Protein AF-A0A1V8SBL3-F1 (afdb_monomer)

Mean predicted aligned error: 17.71 Å

Sequence (235 aa):
MDNTVAILPASPALTDFDSLDGIEDLDAFLDAKGGLSRFPTPPLKDKTCIHVGIIEDVSEDESEDEVDELDIAAVFARELSGPGEPFWDDILAIEDLLLRAHMPIEIVALAFGILSKFLREPRALSEDKLGQPLAGPLITATVSIATLFNSDHPPPTQYWATHVGQPPVVAKYLDRLELKVLEALDWRLLRLSRPDAIAETLRLFERRREVPDSPPNDVELVKPDRMDFASINVL

Secondary structure (DSSP, 8-state):
-------PPPPPP--S-S--TT-S-HHHHHHHT--S--S-PPP--S-----------------TTPPPHHHHHHHHHHHHHTTSPPPHHHHHHHHHHHHHH---HHHHHHHHHHHHHHHH-TTTTSS-SS-S--HHHHHHHHHHHHHHHH-SSPPPHHHIIIIISSS---HHHHHHHHHHHHHHTTT-GGGTSSHHHHHHHHHHHHHHHTS------------------------

pLDDT: mean 75.63, std 19.52, range [40.25, 97.62]

Radius of gyration: 30.66 Å; Cα contacts (8 Å, |Δi|>4): 165; chains: 1; bounding box: 102×90×89 Å

Organism: NCBI:txid1507870

Foldseek 3Di:
DDDPDDDDDDDDDPDPPPDPPPPPCVPVVVVVVPDPDPDPDPPDDDDDDPPPDPPDDDPPPVDPQDQQLLLLLLLLQCLVQPPDHGDPVSSVLSSQLCVLLVDDLLLSLLLSLLSSLLSPQPPLQPDDPPHDDDSQLLSLLSSQVSQVVPDPDGDQLQCSQPRRGVVRDDSVVSVVSNVSSCVSVVVPSVVCSDPVNSVVSVVSSVVSVPPDPPDPPPPPPDDDDDDDDDDDDDD

Solvent-accessible surface area (backbone atoms only — not comparable to full-atom values): 15023 Å² total; per-residue (Å²): 141,82,86,82,78,83,82,73,80,79,78,78,76,88,64,92,77,87,62,83,80,82,65,91,52,61,64,63,54,55,61,71,69,49,77,89,66,88,59,82,74,75,82,84,76,75,91,74,82,79,78,81,70,80,78,72,81,79,74,85,73,84,59,95,78,70,80,55,57,62,52,44,17,44,52,53,30,30,66,73,43,53,94,48,84,52,54,68,71,55,22,53,56,41,23,56,30,50,64,57,56,69,65,58,68,66,40,53,27,30,13,50,50,50,46,56,52,41,75,70,36,85,64,62,80,65,89,59,94,71,60,89,75,58,67,47,60,50,51,44,29,29,40,51,50,32,40,53,75,75,39,99,76,49,80,57,62,58,51,47,18,60,70,30,21,65,76,64,50,58,34,74,57,46,55,52,48,35,51,50,49,37,56,57,52,71,69,59,55,72,71,45,70,31,70,72,48,29,52,54,42,49,52,58,43,57,59,59,72,68,63,71,93,65,73,84,87,72,80,74,78,80,78,90,83,81,85,82,90,73,87,85,74,89,134

Structure (mmCIF, N/CA/C/O backbone):
data_AF-A0A1V8SBL3-F1
#
_entry.id   AF-A0A1V8SBL3-F1
#
loop_
_atom_site.group_PDB
_atom_site.id
_atom_site.type_symbol
_atom_site.label_atom_id
_atom_site.label_alt_id
_atom_site.label_comp_id
_atom_site.label_asym_id
_atom_site.label_entity_id
_atom_site.label_seq_id
_atom_site.pdbx_PDB_ins_code
_atom_site.Cartn_x
_atom_site.Cartn_y
_atom_site.Cartn_z
_atom_site.occupancy
_atom_site.B_iso_or_equiv
_atom_site.auth_seq_id
_atom_site.auth_comp_id
_atom_site.auth_asym_id
_atom_site.auth_atom_id
_atom_site.pdbx_PDB_model_num
ATOM 1 N N . MET A 1 1 ? 28.697 -8.048 51.636 1.00 46.59 1 MET A N 1
ATOM 2 C CA . MET A 1 1 ? 29.898 -8.079 50.782 1.00 46.59 1 MET A CA 1
ATOM 3 C C . MET A 1 1 ? 29.495 -8.863 49.558 1.00 46.59 1 MET A C 1
ATOM 5 O O . MET A 1 1 ? 29.481 -10.072 49.667 1.00 46.59 1 MET A O 1
ATOM 9 N N . ASP A 1 2 ? 29.125 -8.199 48.466 1.00 44.19 2 ASP A N 1
ATOM 10 C CA . ASP A 1 2 ? 28.851 -8.858 47.184 1.00 44.19 2 ASP A CA 1
ATOM 11 C C . ASP A 1 2 ? 29.306 -7.906 46.072 1.00 44.19 2 ASP A C 1
ATOM 13 O O . ASP A 1 2 ? 28.600 -6.975 45.697 1.00 44.19 2 ASP A O 1
ATOM 17 N N . ASN A 1 3 ? 30.552 -8.087 45.628 1.00 47.41 3 ASN A N 1
ATOM 18 C CA . ASN A 1 3 ? 31.112 -7.413 44.459 1.00 47.41 3 ASN A CA 1
ATOM 19 C C . ASN A 1 3 ? 30.889 -8.323 43.249 1.00 47.41 3 ASN A C 1
ATOM 21 O O . ASN A 1 3 ? 31.714 -9.187 42.947 1.00 47.41 3 ASN A O 1
ATOM 25 N N . THR A 1 4 ? 29.768 -8.146 42.560 1.00 54.91 4 THR A N 1
ATOM 26 C CA . THR A 1 4 ? 29.493 -8.819 41.290 1.00 54.91 4 THR A CA 1
ATOM 27 C C . THR A 1 4 ? 30.239 -8.081 40.179 1.00 54.91 4 THR A C 1
ATOM 29 O O . THR A 1 4 ? 29.797 -7.047 39.685 1.00 54.91 4 THR A O 1
ATOM 32 N N . VAL A 1 5 ? 31.417 -8.588 39.813 1.00 58.28 5 VAL A N 1
ATOM 33 C CA . VAL A 1 5 ? 32.172 -8.114 38.646 1.00 58.28 5 VAL A CA 1
ATOM 34 C C . VAL A 1 5 ? 31.438 -8.581 37.391 1.00 58.28 5 VAL A C 1
ATOM 36 O O . VAL A 1 5 ? 31.363 -9.778 37.120 1.00 58.28 5 VAL A O 1
ATOM 39 N N . ALA A 1 6 ? 30.873 -7.641 36.634 1.00 59.69 6 ALA A N 1
ATOM 40 C CA . ALA A 1 6 ? 30.320 -7.913 35.315 1.00 59.69 6 ALA A CA 1
ATOM 41 C C . ALA A 1 6 ? 31.472 -8.244 34.350 1.00 59.69 6 ALA A C 1
ATOM 43 O O . ALA A 1 6 ? 32.263 -7.373 33.991 1.00 59.69 6 ALA A O 1
ATOM 44 N N . ILE A 1 7 ? 31.585 -9.513 33.958 1.00 61.56 7 ILE A N 1
ATOM 45 C CA . ILE A 1 7 ? 32.518 -9.962 32.922 1.00 61.56 7 ILE A CA 1
ATOM 46 C C . ILE A 1 7 ? 31.842 -9.692 31.576 1.00 61.56 7 ILE A C 1
ATOM 48 O O . ILE A 1 7 ? 30.946 -10.430 31.168 1.00 61.56 7 ILE A O 1
ATOM 52 N N . LEU A 1 8 ? 32.234 -8.607 30.909 1.00 65.00 8 LEU A N 1
ATOM 53 C CA . LEU A 1 8 ? 31.869 -8.384 29.511 1.00 65.00 8 LEU A CA 1
ATOM 54 C C . LEU A 1 8 ? 32.681 -9.343 28.622 1.00 65.00 8 LEU A C 1
ATOM 56 O O . LEU A 1 8 ? 33.864 -9.565 28.902 1.00 65.00 8 LEU A O 1
ATOM 60 N N . PRO A 1 9 ? 32.085 -9.924 27.565 1.00 67.38 9 PRO A N 1
ATOM 61 C CA . PRO A 1 9 ? 32.838 -10.708 26.595 1.00 67.38 9 PRO A CA 1
ATOM 62 C C . PRO A 1 9 ? 33.880 -9.820 25.904 1.00 67.38 9 PRO A C 1
ATOM 64 O O . PRO A 1 9 ? 33.637 -8.640 25.652 1.00 67.38 9 PRO A O 1
ATOM 67 N N . ALA A 1 10 ? 35.050 -10.393 25.617 1.00 64.81 10 ALA A N 1
ATOM 68 C CA . ALA A 1 10 ? 36.103 -9.702 24.884 1.00 64.81 10 ALA A CA 1
ATOM 69 C C . ALA A 1 10 ? 35.577 -9.238 23.517 1.00 64.81 10 ALA A C 1
ATOM 71 O O . ALA A 1 10 ? 34.897 -10.001 22.827 1.00 64.81 10 ALA A O 1
ATOM 72 N N . SER A 1 11 ? 35.897 -8.000 23.131 1.00 58.88 11 SER A N 1
ATOM 73 C CA . SER A 1 11 ? 35.617 -7.502 21.784 1.00 58.88 11 SER A CA 1
ATOM 74 C C . SER A 1 11 ? 36.205 -8.460 20.740 1.00 58.88 11 SER A C 1
ATOM 76 O O . SER A 1 11 ? 37.317 -8.958 20.947 1.00 58.88 11 SER A O 1
ATOM 78 N N . PRO A 1 12 ? 35.491 -8.735 19.634 1.00 62.28 12 PRO A N 1
ATOM 79 C CA . PRO A 1 12 ? 36.016 -9.588 18.578 1.00 62.28 12 PRO A CA 1
ATOM 80 C C . PRO A 1 12 ? 37.311 -8.983 18.027 1.00 62.28 12 PRO A C 1
ATOM 82 O O . PRO A 1 12 ? 37.418 -7.768 17.853 1.00 62.28 12 PRO A O 1
ATOM 85 N N . ALA A 1 13 ? 38.310 -9.836 17.801 1.00 58.59 13 ALA A N 1
ATOM 86 C CA . ALA A 1 13 ? 39.558 -9.432 17.173 1.00 58.59 13 ALA A CA 1
ATOM 87 C C . ALA A 1 13 ? 39.260 -8.826 15.795 1.00 58.59 13 ALA A C 1
ATOM 89 O O . ALA A 1 13 ? 38.468 -9.389 15.038 1.00 58.59 13 ALA A O 1
ATOM 90 N N . LEU A 1 14 ? 39.901 -7.695 15.486 1.00 52.38 14 LEU A N 1
ATOM 91 C CA . LEU A 1 14 ? 39.941 -7.138 14.138 1.00 52.38 14 LEU A CA 1
ATOM 92 C C . LEU A 1 14 ? 40.522 -8.213 13.219 1.00 52.38 14 LEU A C 1
ATOM 94 O O . LEU A 1 14 ? 41.711 -8.512 13.272 1.00 52.38 14 LEU A O 1
ATOM 98 N N . THR A 1 15 ? 39.661 -8.862 12.450 1.00 54.75 15 THR A N 1
ATOM 99 C CA . THR A 1 15 ? 40.081 -9.730 11.357 1.00 54.75 15 THR A CA 1
ATOM 100 C C . THR A 1 15 ? 40.498 -8.854 10.181 1.00 54.75 15 THR A C 1
ATOM 102 O O . THR A 1 15 ? 39.838 -7.846 9.935 1.00 54.75 15 THR A O 1
ATOM 105 N N . ASP A 1 16 ? 41.542 -9.261 9.455 1.00 52.44 16 ASP A N 1
ATOM 106 C CA . ASP A 1 16 ? 42.202 -8.576 8.321 1.00 52.44 16 ASP A CA 1
ATOM 107 C C . ASP A 1 16 ? 41.306 -8.317 7.079 1.00 52.44 16 ASP A C 1
ATOM 109 O O . ASP A 1 16 ? 41.781 -8.309 5.947 1.00 52.44 16 ASP A O 1
ATOM 113 N N . PHE A 1 17 ? 39.995 -8.151 7.253 1.00 51.59 17 PHE A N 1
ATOM 114 C CA . PHE A 1 17 ? 39.002 -8.032 6.183 1.00 51.59 17 PHE A CA 1
ATOM 115 C C . PHE A 1 17 ? 38.552 -6.594 5.894 1.00 51.59 17 PHE A C 1
ATOM 117 O O . PHE A 1 17 ? 37.674 -6.420 5.056 1.00 51.59 17 PHE A O 1
ATOM 124 N N . ASP A 1 18 ? 39.124 -5.576 6.546 1.00 49.34 18 ASP A N 1
ATOM 125 C CA . ASP A 1 18 ? 38.622 -4.193 6.431 1.00 49.34 18 ASP A CA 1
ATOM 126 C C . ASP A 1 18 ? 39.413 -3.292 5.458 1.00 49.34 18 ASP A C 1
ATOM 128 O O . ASP A 1 18 ? 39.078 -2.128 5.280 1.00 49.34 18 ASP A O 1
ATOM 132 N N . SER A 1 19 ? 40.430 -3.824 4.766 1.00 53.34 19 SER A N 1
ATOM 133 C CA . SER A 1 19 ? 41.091 -3.126 3.651 1.00 53.34 19 SER A CA 1
ATOM 134 C C . SER A 1 19 ? 41.408 -4.094 2.513 1.00 53.34 19 SER A C 1
ATOM 136 O O . SER A 1 19 ? 42.351 -4.874 2.600 1.00 53.34 19 SER A O 1
ATOM 138 N N . LEU A 1 20 ? 40.652 -4.009 1.414 1.00 55.59 20 LEU A N 1
ATOM 139 C CA . LEU A 1 20 ? 41.013 -4.611 0.116 1.00 55.59 20 LEU A CA 1
ATOM 140 C C . LEU A 1 20 ? 42.020 -3.747 -0.671 1.00 55.59 20 LEU A C 1
ATOM 142 O O . LEU A 1 20 ? 42.338 -4.040 -1.821 1.00 55.59 20 LEU A O 1
ATOM 146 N N . ASP A 1 21 ? 42.514 -2.673 -0.057 1.00 55.44 21 ASP A N 1
ATOM 147 C CA . ASP A 1 21 ? 43.446 -1.736 -0.670 1.00 55.44 21 ASP A CA 1
ATOM 148 C C . ASP A 1 21 ? 44.859 -2.354 -0.695 1.00 55.44 21 ASP A C 1
ATOM 150 O O . ASP A 1 21 ? 4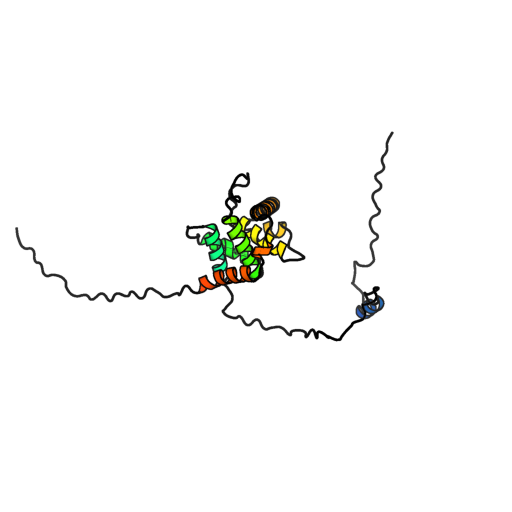5.459 -2.594 0.354 1.00 55.44 21 ASP A O 1
ATOM 154 N N . GLY A 1 22 ? 45.373 -2.664 -1.893 1.00 61.16 22 GLY A N 1
ATOM 155 C CA . GLY A 1 22 ? 46.720 -3.222 -2.101 1.00 61.16 22 GLY A CA 1
ATOM 156 C C . GLY A 1 22 ? 46.804 -4.682 -2.573 1.00 61.16 22 GLY A C 1
ATOM 157 O O . GLY A 1 22 ? 47.904 -5.233 -2.619 1.00 61.16 22 GLY A O 1
ATOM 158 N N . ILE A 1 23 ? 45.691 -5.325 -2.941 1.00 64.19 23 ILE A N 1
ATOM 159 C CA . ILE A 1 23 ? 45.732 -6.651 -3.579 1.00 64.19 23 ILE A CA 1
ATOM 160 C C . ILE A 1 23 ? 45.965 -6.459 -5.085 1.00 64.19 23 ILE A C 1
ATOM 162 O O . ILE A 1 23 ? 45.032 -6.191 -5.835 1.00 64.19 23 ILE A O 1
ATOM 166 N N . GLU A 1 24 ? 47.223 -6.574 -5.519 1.00 65.50 24 GLU A N 1
ATOM 167 C CA . GLU A 1 24 ? 47.628 -6.405 -6.929 1.00 65.50 24 GLU A CA 1
ATOM 168 C C . GLU A 1 24 ? 47.106 -7.517 -7.856 1.00 65.50 24 GLU A C 1
ATOM 170 O O . GLU A 1 24 ? 47.044 -7.323 -9.067 1.00 65.50 24 GLU A O 1
ATOM 175 N N . ASP A 1 25 ? 46.703 -8.661 -7.298 1.00 68.75 25 ASP A N 1
ATOM 176 C CA . ASP A 1 25 ? 46.168 -9.798 -8.049 1.00 68.75 25 ASP A CA 1
ATOM 177 C C . ASP A 1 25 ? 44.991 -10.431 -7.288 1.00 68.75 25 ASP A C 1
ATOM 179 O O . ASP A 1 25 ? 45.124 -11.403 -6.533 1.00 68.75 25 ASP A O 1
ATOM 183 N N . LEU A 1 26 ? 43.829 -9.783 -7.416 1.00 67.75 26 LEU A N 1
ATOM 184 C CA . LEU A 1 26 ? 42.578 -10.189 -6.773 1.00 67.75 26 LEU A CA 1
ATOM 185 C C . LEU A 1 26 ? 42.157 -11.601 -7.204 1.00 67.75 26 LEU A C 1
ATOM 187 O O . LEU A 1 26 ? 41.647 -12.365 -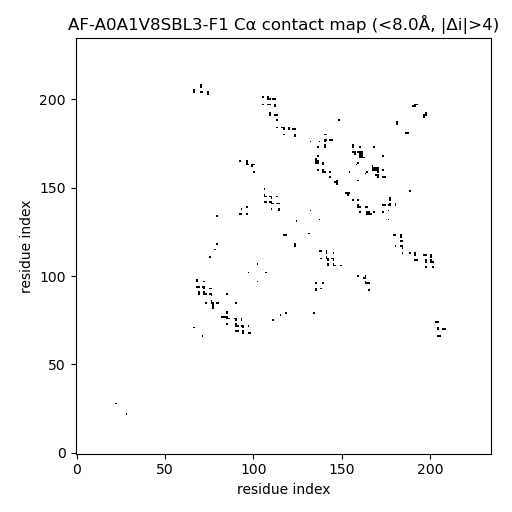6.384 1.00 67.75 26 LEU A O 1
ATOM 191 N N . ASP A 1 27 ? 42.435 -11.966 -8.453 1.00 71.38 27 ASP A N 1
ATOM 192 C CA . ASP A 1 27 ? 42.057 -13.255 -9.025 1.00 71.38 27 ASP A CA 1
ATOM 193 C C . ASP A 1 27 ? 42.895 -14.389 -8.421 1.00 71.38 27 ASP A C 1
ATOM 195 O O . ASP A 1 27 ? 42.341 -15.391 -7.961 1.00 71.38 27 ASP A O 1
ATOM 199 N N . ALA A 1 28 ? 44.214 -14.199 -8.284 1.00 76.81 28 ALA A N 1
ATOM 200 C CA . ALA A 1 28 ? 45.077 -15.159 -7.592 1.00 76.81 28 ALA A CA 1
ATOM 201 C C . ALA A 1 28 ? 44.703 -15.327 -6.107 1.00 76.81 28 ALA A C 1
ATOM 203 O O . ALA A 1 28 ? 44.793 -16.429 -5.552 1.00 76.81 28 ALA A O 1
ATOM 204 N N . PHE A 1 29 ? 44.260 -14.249 -5.450 1.00 70.94 29 PHE A N 1
ATOM 205 C CA . PHE A 1 29 ? 43.768 -14.312 -4.073 1.00 70.94 29 PHE A CA 1
ATOM 206 C C . PHE A 1 29 ? 42.452 -15.096 -3.966 1.00 70.94 29 PHE A C 1
ATOM 208 O O . PHE A 1 29 ? 42.311 -15.911 -3.050 1.00 70.94 29 PHE A O 1
ATOM 215 N N . LEU A 1 30 ? 41.507 -14.890 -4.888 1.00 73.38 30 LEU A N 1
ATOM 216 C CA . LEU A 1 30 ? 40.233 -15.618 -4.925 1.00 73.38 30 LEU A CA 1
ATOM 217 C C . LEU A 1 30 ? 40.441 -17.113 -5.206 1.00 73.38 30 LEU A C 1
ATOM 219 O O . LEU A 1 30 ? 39.872 -17.945 -4.495 1.00 73.38 30 LEU A O 1
ATOM 223 N N . ASP A 1 31 ? 41.330 -17.462 -6.137 1.00 74.25 31 ASP A N 1
ATOM 224 C CA . ASP A 1 31 ? 41.694 -18.856 -6.425 1.00 74.25 31 ASP A CA 1
ATOM 225 C C . ASP A 1 31 ? 42.351 -19.542 -5.215 1.00 74.25 31 ASP A C 1
ATOM 227 O O . ASP A 1 31 ? 42.057 -20.701 -4.899 1.00 74.25 31 ASP A O 1
ATOM 231 N N . ALA A 1 32 ? 43.189 -18.815 -4.467 1.00 74.94 32 ALA A N 1
ATOM 232 C CA . ALA A 1 32 ? 43.845 -19.331 -3.266 1.00 74.94 32 ALA A CA 1
ATOM 233 C C . ALA A 1 32 ? 42.876 -19.600 -2.100 1.00 74.94 32 ALA A C 1
ATOM 235 O O . ALA A 1 32 ? 43.184 -20.409 -1.217 1.00 74.94 32 ALA A O 1
ATOM 236 N N . LYS A 1 33 ? 41.697 -18.961 -2.070 1.00 68.56 33 LYS A N 1
ATOM 237 C CA . LYS A 1 33 ? 40.673 -19.214 -1.038 1.00 68.56 33 LYS A CA 1
ATOM 238 C C . LYS A 1 33 ? 39.927 -20.535 -1.235 1.00 68.56 33 LYS A C 1
ATOM 240 O O . LYS A 1 33 ? 39.251 -20.981 -0.303 1.00 68.56 33 LYS A O 1
ATOM 245 N N . GLY A 1 34 ? 40.140 -21.205 -2.368 1.00 70.38 34 GLY A N 1
ATOM 246 C CA . GLY A 1 34 ? 39.544 -22.494 -2.690 1.00 70.38 34 GLY A CA 1
ATOM 247 C C . GLY A 1 34 ? 38.040 -22.397 -2.953 1.00 70.38 34 GLY A C 1
ATOM 248 O O . GLY A 1 34 ? 37.381 -21.412 -2.629 1.00 70.38 34 GLY A O 1
ATOM 249 N N . GLY A 1 35 ? 37.471 -23.448 -3.546 1.00 67.88 35 GLY A N 1
ATOM 250 C CA . GLY A 1 35 ? 36.037 -23.499 -3.816 1.00 67.88 35 GLY A CA 1
ATOM 251 C C . GLY A 1 35 ? 35.223 -23.332 -2.529 1.00 67.88 35 GLY A C 1
ATOM 252 O O . GLY A 1 35 ? 35.405 -24.082 -1.569 1.00 67.88 35 GLY A O 1
ATOM 253 N N . LEU A 1 36 ? 34.288 -22.379 -2.523 1.00 58.97 36 LEU A N 1
ATOM 254 C CA . LEU A 1 36 ? 33.400 -22.070 -1.389 1.00 58.97 36 LEU A CA 1
ATOM 255 C C . LEU A 1 36 ? 32.587 -23.289 -0.893 1.00 58.97 36 LEU A C 1
ATOM 257 O O . LEU A 1 36 ? 32.070 -23.294 0.224 1.00 58.97 36 LEU A O 1
ATOM 261 N N . SER A 1 37 ? 32.494 -24.351 -1.698 1.00 60.56 37 SER A N 1
ATOM 262 C CA . SER A 1 37 ? 31.753 -25.571 -1.384 1.00 60.56 37 SER A CA 1
ATOM 263 C C . SER A 1 37 ? 32.624 -26.606 -0.664 1.00 60.56 37 SER A C 1
ATOM 265 O O . SER A 1 37 ? 33.200 -27.497 -1.282 1.00 60.56 37 SER A O 1
ATOM 267 N N . ARG A 1 38 ? 32.666 -26.549 0.673 1.00 58.97 38 ARG A N 1
ATOM 268 C CA . ARG A 1 38 ? 33.153 -27.672 1.511 1.00 58.97 38 ARG A CA 1
ATOM 269 C C . ARG A 1 38 ? 32.132 -28.804 1.655 1.00 58.97 38 ARG A C 1
ATOM 271 O O . ARG A 1 38 ? 32.427 -29.830 2.263 1.00 58.97 38 ARG A O 1
ATOM 278 N N . PHE A 1 39 ? 30.933 -28.615 1.114 1.00 66.06 39 PHE A N 1
ATOM 279 C CA . PHE A 1 39 ? 29.915 -29.648 1.047 1.00 66.06 39 PHE A CA 1
ATOM 280 C C . PHE A 1 39 ? 30.055 -30.419 -0.268 1.00 66.06 39 PHE A C 1
ATOM 282 O O . PHE A 1 39 ? 30.299 -29.799 -1.307 1.00 66.06 39 PHE A O 1
ATOM 289 N N . PRO A 1 40 ? 29.912 -31.757 -0.250 1.00 61.03 40 PRO A N 1
ATOM 290 C CA . PRO A 1 40 ? 29.858 -32.527 -1.479 1.00 61.03 40 PRO A CA 1
ATOM 291 C C . PRO A 1 40 ? 28.662 -32.030 -2.288 1.00 61.03 40 PRO A C 1
ATOM 293 O O . PRO A 1 40 ? 27.517 -32.140 -1.847 1.00 61.03 40 PRO A O 1
ATOM 296 N N . THR A 1 41 ? 28.932 -31.450 -3.455 1.00 59.59 41 THR A N 1
ATOM 297 C CA . THR A 1 41 ? 27.890 -31.095 -4.413 1.00 59.59 41 THR A CA 1
ATOM 298 C C . THR A 1 41 ? 27.116 -32.379 -4.727 1.00 59.59 41 THR A C 1
ATOM 300 O O . THR A 1 41 ? 27.742 -33.376 -5.106 1.00 59.59 41 THR A O 1
ATOM 303 N N . PRO A 1 42 ? 25.788 -32.420 -4.520 1.00 61.41 42 PRO A N 1
ATOM 304 C CA . PRO A 1 42 ? 24.994 -33.597 -4.838 1.00 61.41 42 PRO A CA 1
ATOM 305 C C . PRO A 1 42 ? 25.242 -34.021 -6.293 1.00 61.41 42 PRO A C 1
ATOM 307 O O . PRO A 1 42 ? 25.313 -33.151 -7.166 1.00 61.41 42 PRO A O 1
ATOM 310 N N . PRO A 1 43 ? 25.394 -35.325 -6.587 1.00 65.06 43 PRO A N 1
ATOM 311 C CA . PRO A 1 43 ? 25.617 -35.774 -7.952 1.00 65.06 43 PRO A CA 1
ATOM 312 C C . PRO A 1 43 ? 24.417 -35.381 -8.816 1.00 65.06 43 PRO A C 1
ATOM 314 O O . PRO A 1 43 ? 23.279 -35.744 -8.513 1.00 65.06 43 PRO A O 1
ATOM 317 N N . LEU A 1 44 ? 24.684 -34.645 -9.895 1.00 61.22 44 LEU A N 1
ATOM 318 C CA . LEU A 1 44 ? 23.686 -34.257 -10.885 1.00 61.22 44 LEU A CA 1
ATOM 319 C C . LEU A 1 44 ? 23.132 -35.527 -11.547 1.00 61.22 44 LEU A C 1
ATOM 321 O O . LEU A 1 44 ? 23.787 -36.132 -12.399 1.00 61.22 44 LEU A O 1
ATOM 325 N N . LYS A 1 45 ? 21.936 -35.959 -11.134 1.00 55.75 45 LYS A N 1
ATOM 326 C CA . LYS A 1 45 ? 21.131 -36.895 -11.919 1.00 55.75 45 LYS A CA 1
ATOM 327 C C . LYS A 1 45 ? 20.409 -36.095 -12.995 1.00 55.75 45 LYS A C 1
ATOM 329 O O . LYS A 1 45 ? 19.641 -35.197 -12.681 1.00 55.75 45 LYS A O 1
ATOM 334 N N . ASP A 1 46 ? 20.697 -36.485 -14.228 1.00 59.47 46 ASP A N 1
ATOM 335 C CA . ASP A 1 46 ? 20.069 -36.086 -15.481 1.00 59.47 46 ASP A CA 1
ATOM 336 C C . ASP A 1 46 ? 20.238 -34.616 -15.902 1.00 59.47 46 ASP A C 1
ATOM 338 O O . ASP A 1 46 ? 19.928 -33.647 -15.216 1.00 59.47 46 ASP A O 1
ATOM 342 N N . LYS A 1 47 ? 20.833 -34.475 -17.087 1.00 56.44 47 LYS A N 1
ATOM 343 C CA . LYS A 1 47 ? 21.280 -33.225 -17.687 1.00 56.44 47 LYS A CA 1
ATOM 344 C C . LYS A 1 47 ? 20.085 -32.419 -18.197 1.00 56.44 47 LYS A C 1
ATOM 346 O O . LYS A 1 47 ? 19.625 -32.645 -19.312 1.00 56.44 47 LYS A O 1
ATOM 351 N N . THR A 1 48 ? 19.703 -31.395 -17.451 1.00 52.28 48 THR A N 1
ATOM 352 C CA . THR A 1 48 ? 19.175 -30.148 -18.018 1.00 52.28 48 THR A CA 1
ATOM 353 C C . THR A 1 48 ? 20.150 -29.045 -17.646 1.00 52.28 48 THR A C 1
ATOM 355 O O . THR A 1 48 ? 20.116 -28.501 -16.549 1.00 52.28 48 THR A O 1
ATOM 358 N N . CYS A 1 49 ? 21.091 -28.777 -18.552 1.00 48.91 49 CYS A N 1
ATOM 359 C CA . CYS A 1 49 ? 21.895 -27.565 -18.495 1.00 48.91 49 CYS A CA 1
ATOM 360 C C . CYS A 1 49 ? 20.948 -26.400 -18.800 1.00 48.91 49 CYS A C 1
ATOM 362 O O . CYS A 1 49 ? 20.475 -26.281 -19.930 1.00 48.91 49 CYS A O 1
ATOM 364 N N . ILE A 1 50 ? 20.619 -25.592 -17.792 1.00 56.31 50 ILE A N 1
ATOM 365 C CA . ILE A 1 50 ? 19.937 -24.319 -18.013 1.00 56.31 50 ILE A CA 1
ATOM 366 C C . ILE A 1 50 ? 21.020 -23.359 -18.490 1.00 56.31 50 ILE A C 1
ATOM 368 O O . ILE A 1 50 ? 21.861 -22.917 -17.709 1.00 56.31 50 ILE A O 1
ATOM 372 N N . HIS A 1 51 ? 21.041 -23.099 -19.793 1.00 47.25 51 HIS A N 1
ATOM 373 C CA . HIS A 1 51 ? 21.900 -22.076 -20.364 1.00 47.25 51 HIS A CA 1
ATOM 374 C C . HIS A 1 51 ? 21.316 -20.725 -19.949 1.00 47.25 51 HIS A C 1
ATOM 376 O O . HIS A 1 51 ? 20.349 -20.253 -20.541 1.00 47.25 51 HIS A O 1
ATOM 382 N N . VAL A 1 52 ? 21.868 -20.125 -18.896 1.00 51.78 52 VAL A N 1
ATOM 383 C CA . VAL A 1 52 ? 21.581 -18.730 -18.561 1.00 51.78 52 VAL A CA 1
ATOM 384 C C . VAL A 1 52 ? 22.318 -17.897 -19.603 1.00 51.78 52 VAL A C 1
ATOM 386 O O . VAL A 1 52 ? 23.515 -17.648 -19.491 1.00 51.78 52 VAL A O 1
ATOM 389 N N . GLY A 1 53 ? 21.632 -17.598 -20.706 1.00 43.19 53 GLY A N 1
ATOM 390 C CA . GLY A 1 53 ? 22.067 -16.553 -21.620 1.00 43.19 53 GLY A CA 1
ATOM 391 C C . GLY A 1 53 ? 22.023 -15.233 -20.865 1.00 43.19 53 GLY A C 1
ATOM 392 O O . GLY A 1 53 ? 21.020 -14.930 -20.223 1.00 43.19 53 GLY A O 1
ATOM 393 N N . ILE A 1 54 ? 23.123 -14.487 -20.905 1.00 51.25 54 ILE A N 1
ATOM 394 C CA . ILE A 1 54 ? 23.118 -13.079 -20.524 1.00 51.25 54 ILE A CA 1
ATOM 395 C C . ILE A 1 54 ? 22.122 -12.421 -21.479 1.00 51.25 54 ILE A C 1
ATOM 397 O O . ILE A 1 54 ? 22.323 -12.458 -22.693 1.00 51.25 54 ILE A O 1
ATOM 401 N N . ILE A 1 55 ? 21.004 -11.940 -20.942 1.00 51.00 55 ILE A N 1
ATOM 402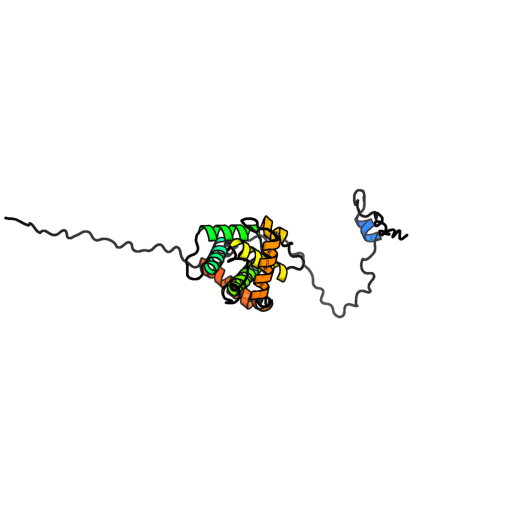 C CA . ILE A 1 55 ? 20.069 -11.117 -21.699 1.00 51.00 55 ILE A CA 1
ATOM 403 C C . ILE A 1 55 ? 20.810 -9.793 -21.887 1.00 51.00 55 ILE A C 1
ATOM 405 O O . ILE A 1 55 ? 20.975 -9.047 -20.927 1.00 51.00 55 ILE A O 1
ATOM 409 N N . GLU A 1 56 ? 21.368 -9.585 -23.081 1.00 49.12 56 GLU A N 1
ATOM 410 C CA . GLU A 1 56 ? 21.820 -8.264 -23.516 1.00 49.12 56 GLU A CA 1
ATOM 411 C C . GLU A 1 56 ? 20.639 -7.300 -23.386 1.00 49.12 56 GLU A C 1
ATOM 413 O O . GLU A 1 56 ? 19.515 -7.670 -23.734 1.00 49.12 56 GLU A O 1
ATOM 418 N N . ASP A 1 57 ? 20.922 -6.124 -22.822 1.00 47.53 57 ASP A N 1
ATOM 419 C CA . ASP A 1 57 ? 19.978 -5.071 -22.459 1.00 47.53 57 ASP A CA 1
ATOM 420 C C . ASP A 1 57 ? 18.766 -5.020 -23.393 1.00 47.53 57 ASP A C 1
ATOM 422 O O . ASP A 1 57 ? 18.863 -4.688 -24.578 1.00 47.53 57 ASP A O 1
ATOM 426 N N . VAL A 1 58 ? 17.608 -5.363 -22.825 1.00 46.44 58 VAL A N 1
ATOM 427 C CA . VAL A 1 58 ? 16.317 -5.056 -23.427 1.00 46.44 58 VAL A CA 1
ATOM 428 C C . VAL A 1 58 ? 16.242 -3.538 -23.446 1.00 46.44 58 VAL A C 1
ATOM 430 O O . VAL A 1 58 ? 16.139 -2.905 -22.400 1.00 46.44 58 VAL A O 1
ATOM 433 N N . SER A 1 59 ? 16.373 -2.973 -24.641 1.00 46.69 59 SER A N 1
ATOM 434 C CA . SER A 1 59 ? 16.059 -1.580 -24.915 1.00 46.69 59 SER A CA 1
ATOM 435 C C . SER A 1 59 ? 14.729 -1.224 -24.259 1.00 46.69 59 SER A C 1
ATOM 437 O O . SER A 1 59 ? 13.746 -1.941 -24.456 1.00 46.69 59 SER A O 1
ATOM 439 N N . GLU A 1 60 ? 14.723 -0.126 -23.505 1.00 50.03 60 GLU A N 1
ATOM 440 C CA . GLU A 1 60 ? 13.530 0.592 -23.059 1.00 50.03 60 GLU A CA 1
ATOM 441 C C . GLU A 1 60 ? 12.761 1.050 -24.312 1.00 50.03 60 GLU A C 1
ATOM 443 O O . GLU A 1 60 ? 12.904 2.172 -24.790 1.00 50.03 60 GLU A O 1
ATOM 448 N N . ASP A 1 61 ? 12.009 0.133 -24.923 1.00 44.00 61 ASP A N 1
ATOM 449 C CA . ASP A 1 61 ? 10.880 0.501 -25.763 1.00 44.00 61 ASP A CA 1
ATOM 450 C C . ASP A 1 61 ? 9.863 1.110 -24.794 1.00 44.00 61 ASP A C 1
ATOM 452 O O . ASP A 1 61 ? 9.202 0.386 -24.047 1.00 44.00 61 ASP A O 1
ATOM 456 N N . GLU A 1 62 ? 9.784 2.442 -24.770 1.00 48.41 62 GLU A N 1
ATOM 457 C CA . GLU A 1 62 ? 8.678 3.194 -24.174 1.00 48.41 62 GLU A CA 1
ATOM 458 C C . GLU A 1 62 ? 7.394 2.800 -24.918 1.00 48.41 62 GLU A C 1
ATOM 460 O O . GLU A 1 62 ? 6.953 3.449 -25.869 1.00 48.41 62 GLU A O 1
ATOM 465 N N . SER A 1 63 ? 6.814 1.659 -24.549 1.00 46.88 63 SER A N 1
ATOM 466 C CA . SER A 1 63 ? 5.485 1.292 -25.002 1.00 46.88 63 SER A CA 1
ATOM 467 C C . SER A 1 63 ? 4.511 2.300 -24.408 1.00 46.88 63 SER A C 1
ATOM 469 O O . SER A 1 63 ? 4.417 2.412 -23.189 1.00 46.88 63 SER A O 1
ATOM 471 N N . GLU A 1 64 ? 3.745 2.978 -25.262 1.00 53.75 64 GLU A N 1
ATOM 472 C CA . GLU A 1 64 ? 2.675 3.927 -24.910 1.00 53.75 64 GLU A CA 1
ATOM 473 C C . GLU A 1 64 ? 1.524 3.295 -24.085 1.00 53.75 64 GLU A C 1
ATOM 475 O O . GLU A 1 64 ? 0.452 3.880 -23.980 1.00 53.75 64 GLU A O 1
ATOM 480 N N . ASP A 1 65 ? 1.709 2.102 -23.517 1.00 56.94 65 ASP A N 1
ATOM 481 C CA . ASP A 1 65 ? 0.733 1.333 -22.743 1.00 56.94 65 ASP A CA 1
ATOM 482 C C . ASP A 1 65 ? 1.058 1.247 -21.243 1.00 56.94 65 ASP A C 1
ATOM 484 O O . ASP A 1 65 ? 0.399 0.505 -20.512 1.00 56.94 65 ASP A O 1
ATOM 488 N N . GLU A 1 66 ? 2.037 2.018 -20.767 1.00 66.62 66 GLU A N 1
ATOM 489 C CA . GLU A 1 66 ? 2.315 2.146 -19.337 1.00 66.62 66 GLU A CA 1
ATOM 490 C C . GLU A 1 66 ? 1.164 2.875 -18.619 1.00 66.62 66 GLU A C 1
ATOM 492 O O . GLU A 1 66 ? 0.597 3.852 -19.113 1.00 66.62 66 GLU A O 1
ATOM 497 N N . VAL A 1 67 ? 0.754 2.338 -17.469 1.00 69.81 67 VAL A N 1
ATOM 498 C CA . VAL A 1 67 ? -0.333 2.897 -16.661 1.00 69.81 67 VAL A CA 1
ATOM 499 C C . VAL A 1 67 ? 0.202 4.118 -15.916 1.00 69.81 67 VAL A C 1
ATOM 501 O O . VAL A 1 67 ? 1.056 3.962 -15.051 1.00 69.81 67 VAL A O 1
ATOM 504 N N . ASP A 1 68 ? -0.341 5.300 -16.217 1.00 85.56 68 ASP A N 1
ATOM 505 C CA . ASP A 1 68 ? 0.046 6.564 -15.577 1.00 85.56 68 ASP A CA 1
ATOM 506 C C . ASP A 1 68 ? -0.228 6.524 -14.058 1.00 85.56 68 ASP A C 1
ATOM 508 O O . ASP A 1 68 ? -1.328 6.163 -13.608 1.00 85.56 68 ASP A O 1
ATOM 512 N N . GLU A 1 69 ? 0.758 6.904 -13.242 1.00 87.62 69 GLU A N 1
ATOM 513 C CA . GLU A 1 69 ? 0.623 7.022 -11.789 1.00 87.62 69 GLU A CA 1
ATOM 514 C C . GLU A 1 69 ? -0.537 7.929 -11.376 1.00 87.62 69 GLU A C 1
ATOM 516 O O . GLU A 1 69 ? -1.165 7.679 -10.339 1.00 87.62 69 GLU A O 1
ATOM 521 N N . LEU A 1 70 ? -0.872 8.933 -12.187 1.00 89.38 70 LEU A N 1
ATOM 522 C CA . LEU A 1 70 ? -1.998 9.827 -11.947 1.00 89.38 70 LEU A CA 1
ATOM 523 C C . LEU A 1 70 ? -3.344 9.087 -12.024 1.00 89.38 70 LEU A C 1
ATOM 525 O O . LEU A 1 70 ? -4.231 9.300 -11.185 1.00 89.38 70 LEU A O 1
ATOM 529 N N . ASP A 1 71 ? -3.495 8.167 -12.979 1.00 90.69 71 ASP A N 1
ATOM 530 C CA . ASP A 1 71 ? -4.692 7.330 -13.109 1.00 90.69 71 ASP A CA 1
ATOM 531 C C . ASP A 1 71 ? -4.820 6.368 -11.925 1.00 90.69 71 ASP A C 1
ATOM 533 O O . ASP A 1 71 ? -5.907 6.206 -11.349 1.00 90.69 71 ASP A O 1
ATOM 537 N N . ILE A 1 72 ? -3.700 5.778 -11.500 1.00 93.50 72 ILE A N 1
ATOM 538 C CA . ILE A 1 72 ? -3.640 4.913 -10.318 1.00 93.50 72 ILE A CA 1
ATOM 539 C C . ILE A 1 72 ? -4.026 5.714 -9.070 1.00 93.50 72 ILE A C 1
ATOM 541 O O . ILE A 1 72 ? -4.894 5.291 -8.296 1.00 93.50 72 ILE A O 1
ATOM 545 N N . ALA A 1 73 ? -3.444 6.898 -8.889 1.00 93.56 73 ALA A N 1
ATOM 546 C CA . ALA A 1 73 ? -3.730 7.781 -7.767 1.00 93.56 73 ALA A CA 1
ATOM 547 C C . ALA A 1 73 ? -5.213 8.170 -7.710 1.00 93.56 73 ALA A C 1
ATOM 549 O O . ALA A 1 73 ? -5.823 8.146 -6.635 1.00 93.56 73 ALA A O 1
ATOM 550 N N . ALA A 1 74 ? -5.840 8.427 -8.860 1.00 92.06 74 ALA A N 1
ATOM 551 C CA . ALA A 1 74 ? -7.269 8.711 -8.942 1.00 92.06 74 ALA A CA 1
ATOM 552 C C . ALA A 1 74 ? -8.145 7.524 -8.502 1.00 92.06 74 ALA A C 1
ATOM 554 O O . ALA A 1 74 ? -9.230 7.729 -7.941 1.00 92.06 74 ALA A O 1
ATOM 555 N N . VAL A 1 75 ? -7.702 6.284 -8.733 1.00 93.62 75 VAL A N 1
ATOM 556 C CA . VAL A 1 75 ? -8.393 5.071 -8.263 1.00 93.62 75 VAL A CA 1
ATOM 557 C C . VAL A 1 75 ? -8.271 4.924 -6.743 1.00 93.62 75 VAL A C 1
ATOM 559 O O . VAL A 1 75 ? -9.281 4.686 -6.074 1.00 93.62 75 VAL A O 1
ATOM 562 N N . PHE A 1 76 ? -7.085 5.154 -6.177 1.00 93.88 76 PHE A N 1
ATOM 563 C CA . PHE A 1 76 ? -6.880 5.185 -4.722 1.00 93.88 76 PHE A CA 1
ATOM 564 C C . PHE A 1 76 ? -7.727 6.262 -4.040 1.00 93.88 76 PHE A C 1
ATOM 566 O O . PHE A 1 76 ? -8.418 5.978 -3.057 1.00 93.88 76 PHE A O 1
ATOM 573 N N . ALA A 1 77 ? -7.707 7.485 -4.574 1.00 92.62 77 ALA A N 1
ATOM 574 C CA . ALA A 1 77 ? -8.459 8.608 -4.030 1.00 92.62 77 ALA A CA 1
ATOM 575 C C . ALA A 1 77 ? -9.963 8.308 -4.015 1.00 92.62 77 ALA A C 1
ATOM 577 O O . ALA A 1 77 ? -10.635 8.525 -3.009 1.00 92.62 77 ALA A O 1
ATOM 578 N N . ARG A 1 78 ? -10.492 7.723 -5.097 1.00 91.81 78 ARG A N 1
ATOM 579 C CA . ARG A 1 78 ? -11.903 7.328 -5.175 1.00 91.81 78 ARG A CA 1
ATOM 580 C C . ARG A 1 78 ? -12.272 6.271 -4.135 1.00 91.81 78 ARG A C 1
ATOM 582 O O . ARG A 1 78 ? -13.322 6.395 -3.509 1.00 91.81 78 ARG A O 1
ATOM 589 N N . GLU A 1 79 ? -11.436 5.254 -3.934 1.00 92.06 79 GLU A N 1
ATOM 590 C CA . GLU A 1 79 ? -11.722 4.223 -2.926 1.00 92.06 79 GLU A CA 1
ATOM 591 C C . GLU A 1 79 ? -11.745 4.828 -1.509 1.00 92.06 79 GLU A C 1
ATOM 593 O O . GLU A 1 79 ? -12.594 4.462 -0.697 1.00 92.06 79 GLU A O 1
ATOM 598 N N . LEU A 1 80 ? -10.885 5.816 -1.228 1.00 89.62 80 LEU A N 1
ATOM 599 C CA . LEU A 1 80 ? -10.867 6.554 0.041 1.00 89.62 80 LEU A CA 1
ATOM 600 C C . LEU A 1 80 ? -12.070 7.490 0.229 1.00 89.62 80 LEU A C 1
ATOM 602 O O . LEU A 1 80 ? -12.580 7.611 1.345 1.00 89.62 80 LEU A O 1
ATOM 606 N N . SER A 1 81 ? -12.530 8.150 -0.835 1.00 87.50 81 SER A N 1
ATOM 607 C CA . SER A 1 81 ? -13.691 9.054 -0.806 1.00 87.50 81 SER A CA 1
ATOM 608 C C . SER A 1 81 ? -15.037 8.317 -0.750 1.00 87.50 81 SER A C 1
ATOM 610 O O . SER A 1 81 ? -16.065 8.920 -0.422 1.00 87.50 81 SER A O 1
ATOM 612 N N . GLY A 1 82 ? -15.058 7.016 -1.048 1.00 84.19 82 GLY A N 1
ATOM 613 C CA . GLY A 1 82 ? -16.268 6.200 -1.054 1.00 84.19 82 GLY A CA 1
ATOM 614 C C . GLY A 1 82 ? -17.264 6.669 -2.128 1.00 84.19 82 GLY A C 1
ATOM 615 O O . GLY A 1 82 ? -16.919 6.678 -3.306 1.00 84.19 82 GLY A O 1
ATOM 616 N N . PRO A 1 83 ? -18.514 7.035 -1.776 1.00 82.25 83 PRO A N 1
ATOM 617 C CA . PRO A 1 83 ? -19.498 7.501 -2.757 1.00 82.25 83 PRO A CA 1
ATOM 618 C C . PRO A 1 83 ? -19.262 8.944 -3.242 1.00 82.25 83 PRO A C 1
ATOM 620 O O . PRO A 1 83 ? -19.971 9.392 -4.141 1.00 82.25 83 PRO A O 1
ATOM 623 N N . GLY A 1 84 ? -18.338 9.688 -2.625 1.00 83.38 84 GLY A N 1
ATOM 624 C CA . GLY A 1 84 ? -17.997 11.056 -3.018 1.00 83.38 84 GLY A CA 1
ATOM 625 C C . GLY A 1 84 ? -16.992 11.118 -4.169 1.00 83.38 84 GLY A C 1
ATOM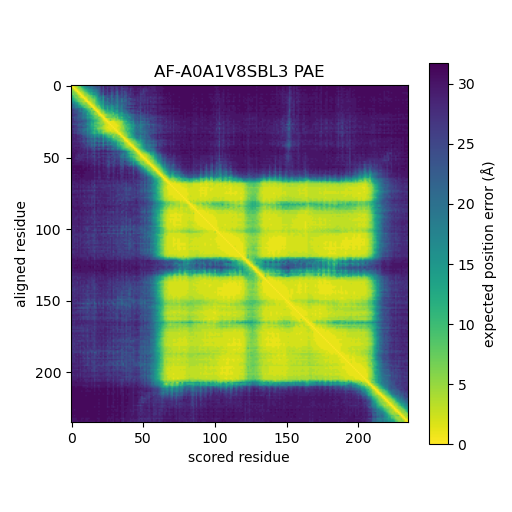 626 O O . GLY A 1 84 ? -16.290 10.150 -4.456 1.00 83.38 84 GLY A O 1
ATOM 627 N N . GLU A 1 85 ? -16.905 12.278 -4.818 1.00 84.19 85 GLU A N 1
ATOM 628 C CA . GLU A 1 85 ? -15.836 12.558 -5.777 1.00 84.19 85 GLU A CA 1
ATOM 629 C C . GLU A 1 85 ? -14.542 12.922 -5.025 1.00 84.19 85 GLU A C 1
ATOM 631 O O . GLU A 1 85 ? -14.610 13.706 -4.072 1.00 84.19 85 GLU A O 1
ATOM 636 N N . PRO A 1 86 ? -13.382 12.349 -5.398 1.00 87.69 86 PRO A N 1
ATOM 637 C CA . PRO A 1 86 ? -12.111 12.704 -4.778 1.00 87.69 86 PRO A CA 1
ATOM 638 C C . PRO A 1 86 ? -11.703 14.138 -5.117 1.00 87.69 86 PRO A C 1
ATOM 640 O O . PRO A 1 86 ? -11.932 14.616 -6.229 1.00 87.69 86 PRO A O 1
ATOM 643 N N . PHE A 1 87 ? -11.056 14.817 -4.171 1.00 87.50 87 PHE A N 1
ATOM 644 C CA . PHE A 1 87 ? -10.463 16.123 -4.435 1.00 87.50 87 PHE A CA 1
ATOM 645 C C . PHE A 1 87 ? -9.194 15.966 -5.275 1.00 87.50 87 PHE A C 1
ATOM 647 O O . PHE A 1 87 ? -8.419 15.033 -5.076 1.00 87.50 87 PHE A O 1
ATOM 654 N N . TRP A 1 88 ? -8.956 16.910 -6.187 1.00 88.50 88 TRP A N 1
ATOM 655 C CA . TRP A 1 88 ? -7.754 16.909 -7.023 1.00 88.50 88 TRP A CA 1
ATOM 656 C C . TRP A 1 88 ? -6.464 16.941 -6.192 1.00 88.50 88 TRP A C 1
ATOM 658 O O . TRP A 1 88 ? -5.522 16.216 -6.488 1.00 88.50 88 TRP A O 1
ATOM 668 N N . ASP A 1 89 ? -6.461 17.701 -5.094 1.00 88.38 89 ASP A N 1
ATOM 669 C CA . ASP A 1 89 ? -5.320 17.776 -4.176 1.00 88.38 89 ASP A CA 1
ATOM 670 C C . ASP A 1 89 ? -4.994 16.416 -3.531 1.00 88.38 89 ASP A C 1
ATOM 672 O O . ASP A 1 89 ? -3.822 16.103 -3.322 1.00 88.38 89 ASP A O 1
ATOM 676 N N . ASP A 1 90 ? -6.009 15.587 -3.254 1.00 89.12 90 ASP A N 1
ATOM 677 C CA . ASP A 1 90 ? -5.804 14.236 -2.721 1.00 89.12 90 ASP A CA 1
ATOM 678 C C . ASP A 1 90 ? -5.186 13.322 -3.785 1.00 89.12 90 ASP A C 1
ATOM 680 O O . ASP A 1 90 ? -4.298 12.536 -3.470 1.00 89.12 90 ASP A O 1
ATOM 684 N N . ILE A 1 91 ? -5.618 13.442 -5.045 1.00 92.12 91 ILE A N 1
ATOM 685 C CA . ILE A 1 91 ? -5.056 12.675 -6.166 1.00 92.12 91 ILE A CA 1
ATOM 686 C C . ILE A 1 91 ? -3.569 13.000 -6.323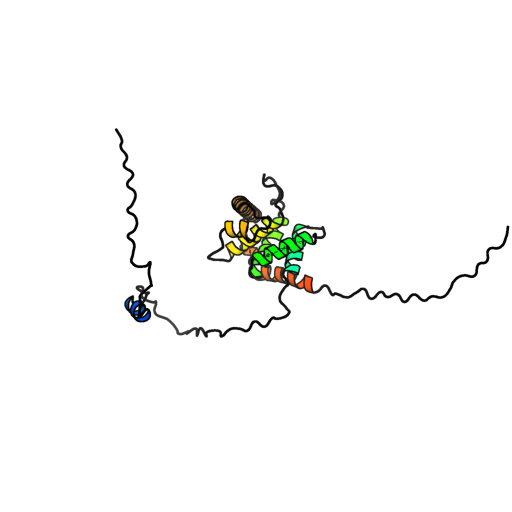 1.00 92.12 91 ILE A C 1
ATOM 688 O O . ILE A 1 91 ? -2.750 12.087 -6.281 1.00 92.12 91 ILE A O 1
ATOM 692 N N . LEU A 1 92 ? -3.211 14.285 -6.401 1.00 92.81 92 LEU A N 1
ATOM 693 C CA . LEU A 1 92 ? -1.815 14.717 -6.536 1.00 92.81 92 LEU A CA 1
ATOM 694 C C . LEU A 1 92 ? -0.948 14.282 -5.346 1.00 92.81 92 LEU A C 1
ATOM 696 O O . LEU A 1 92 ? 0.205 13.891 -5.511 1.00 92.81 92 LEU A O 1
ATOM 700 N N . ALA A 1 93 ? -1.489 14.329 -4.125 1.00 91.44 93 ALA A N 1
ATOM 701 C CA . ALA A 1 93 ? -0.761 13.876 -2.942 1.00 91.44 93 ALA A CA 1
ATOM 702 C C . ALA A 1 93 ? -0.497 12.360 -2.958 1.00 91.44 93 ALA A C 1
ATOM 704 O O . ALA A 1 93 ? 0.515 11.901 -2.423 1.00 91.44 93 ALA A O 1
ATOM 705 N N . ILE A 1 94 ? -1.409 11.579 -3.540 1.00 93.62 94 ILE A N 1
ATOM 706 C CA . ILE A 1 94 ? -1.266 10.128 -3.681 1.00 93.62 94 ILE A CA 1
ATOM 707 C C . ILE A 1 94 ? -0.301 9.791 -4.815 1.00 93.62 94 ILE A C 1
ATOM 709 O O . ILE A 1 94 ? 0.546 8.924 -4.630 1.00 93.62 94 ILE A O 1
ATOM 713 N N . GLU A 1 95 ? -0.396 10.482 -5.945 1.00 94.06 95 GLU A N 1
ATOM 714 C CA . GLU A 1 95 ? 0.538 10.363 -7.067 1.00 94.06 95 GLU A CA 1
ATOM 715 C C . GLU A 1 95 ? 1.979 10.601 -6.595 1.00 94.06 95 GLU A C 1
ATOM 717 O O . GLU A 1 95 ? 2.830 9.727 -6.739 1.00 94.06 95 GLU A O 1
ATOM 722 N N . ASP A 1 96 ? 2.234 11.720 -5.910 1.00 93.25 96 ASP A N 1
ATOM 723 C CA . ASP A 1 96 ? 3.552 12.032 -5.346 1.00 93.25 96 ASP A CA 1
ATOM 724 C C . ASP A 1 96 ? 4.046 10.948 -4.366 1.00 93.25 96 ASP A C 1
ATOM 726 O O . ASP A 1 96 ? 5.227 10.594 -4.351 1.00 93.25 96 ASP A O 1
ATOM 730 N N . LEU A 1 97 ? 3.147 10.375 -3.560 1.00 94.25 97 LEU A N 1
ATOM 731 C CA . LEU A 1 97 ? 3.475 9.256 -2.675 1.00 94.25 97 LEU A CA 1
ATOM 732 C C . LEU A 1 97 ? 3.885 8.009 -3.467 1.00 94.25 97 LEU A C 1
ATOM 734 O O . LEU A 1 97 ? 4.875 7.371 -3.102 1.00 94.25 97 LEU A O 1
ATOM 738 N N . LEU A 1 98 ? 3.148 7.654 -4.521 1.00 93.31 98 LEU A N 1
ATOM 739 C CA . LEU A 1 98 ? 3.432 6.486 -5.358 1.00 93.31 98 LEU A CA 1
ATOM 740 C C . LEU A 1 98 ? 4.751 6.656 -6.126 1.00 93.31 98 LEU A C 1
ATOM 742 O O . LEU A 1 98 ? 5.583 5.746 -6.095 1.00 93.31 98 LEU A O 1
ATOM 746 N N . LEU A 1 99 ? 4.997 7.842 -6.689 1.00 92.94 99 LEU A N 1
ATOM 747 C CA . LEU A 1 99 ? 6.255 8.191 -7.358 1.00 92.94 99 LEU A CA 1
ATOM 748 C C . LEU A 1 99 ? 7.454 8.085 -6.405 1.00 92.94 99 LEU A C 1
ATOM 750 O O . LEU A 1 99 ? 8.494 7.532 -6.760 1.00 92.94 99 LEU A O 1
ATOM 754 N N . ARG A 1 100 ? 7.315 8.553 -5.156 1.00 92.06 100 ARG A N 1
ATOM 755 C CA . ARG A 1 100 ? 8.374 8.427 -4.137 1.00 92.06 100 ARG A CA 1
ATOM 756 C C . ARG A 1 100 ? 8.563 7.001 -3.634 1.00 92.06 100 ARG A C 1
ATOM 758 O O . ARG A 1 100 ? 9.668 6.653 -3.216 1.00 92.06 100 ARG A O 1
ATOM 765 N N . ALA A 1 101 ? 7.505 6.193 -3.631 1.00 91.50 101 ALA A N 1
ATOM 766 C CA . ALA A 1 101 ? 7.591 4.789 -3.260 1.00 91.50 101 ALA A CA 1
ATOM 767 C C . ALA A 1 101 ? 8.370 3.981 -4.306 1.00 91.50 101 ALA A C 1
ATOM 769 O O . ALA A 1 101 ? 9.104 3.084 -3.908 1.00 91.50 101 ALA A O 1
ATOM 770 N N . HIS A 1 102 ? 8.230 4.299 -5.600 1.00 90.81 102 HIS A N 1
ATOM 771 C CA . HIS A 1 102 ? 8.900 3.613 -6.713 1.00 90.81 102 HIS A CA 1
ATOM 772 C C . HIS A 1 102 ? 8.764 2.079 -6.616 1.00 90.81 102 HIS A C 1
ATOM 774 O O . HIS A 1 102 ? 9.741 1.329 -6.503 1.00 90.81 102 HIS A O 1
ATOM 780 N N . MET A 1 103 ? 7.515 1.611 -6.572 1.00 91.50 103 MET A N 1
ATOM 781 C CA . MET A 1 103 ? 7.178 0.199 -6.386 1.00 91.50 103 MET A CA 1
ATOM 782 C C . MET A 1 103 ? 6.683 -0.431 -7.691 1.00 91.50 103 MET A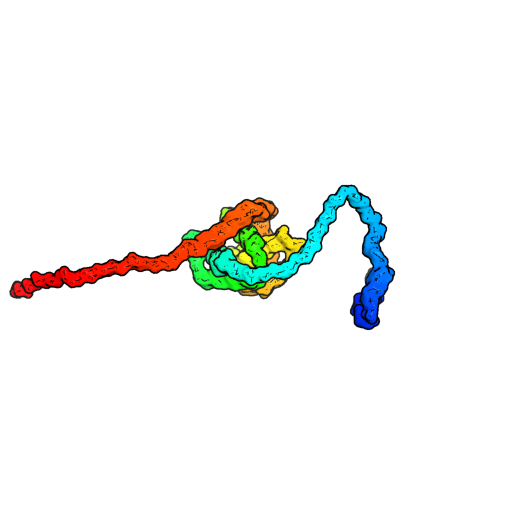 C 1
ATOM 784 O O . MET A 1 103 ? 5.982 0.241 -8.443 1.00 91.50 103 MET A O 1
ATOM 788 N N . PRO A 1 104 ? 6.951 -1.730 -7.929 1.00 93.19 104 PRO A N 1
ATOM 789 C CA . PRO A 1 104 ? 6.352 -2.451 -9.048 1.00 93.19 104 PRO A CA 1
ATOM 790 C C . PRO A 1 104 ? 4.824 -2.372 -9.008 1.00 93.19 104 PRO A C 1
ATOM 792 O O . PRO A 1 104 ? 4.218 -2.432 -7.929 1.00 93.19 104 PRO A O 1
ATOM 795 N N . ILE A 1 105 ? 4.194 -2.286 -10.177 1.00 93.62 105 ILE A N 1
ATOM 796 C CA . ILE A 1 105 ? 2.746 -2.096 -10.302 1.00 93.62 105 ILE A CA 1
ATOM 797 C C . ILE A 1 105 ? 1.941 -3.207 -9.610 1.00 93.62 105 ILE A C 1
ATOM 799 O O . ILE A 1 105 ? 0.875 -2.955 -9.048 1.00 93.62 105 ILE A O 1
ATOM 803 N N . GLU A 1 106 ? 2.467 -4.430 -9.539 1.00 94.94 106 GLU A N 1
ATOM 804 C CA . GLU A 1 106 ? 1.843 -5.552 -8.832 1.00 94.94 106 GLU A CA 1
ATOM 805 C C . GLU A 1 106 ? 1.793 -5.324 -7.316 1.00 94.94 106 GLU A C 1
ATOM 807 O O . GLU A 1 106 ? 0.830 -5.724 -6.653 1.00 94.94 106 GLU A O 1
ATOM 812 N N . ILE A 1 107 ? 2.810 -4.661 -6.757 1.00 96.56 107 ILE A N 1
ATOM 813 C CA . ILE A 1 107 ? 2.850 -4.278 -5.341 1.00 96.56 107 ILE A CA 1
ATOM 814 C C . ILE A 1 107 ? 1.828 -3.174 -5.079 1.00 96.56 107 ILE A C 1
ATOM 816 O O . ILE A 1 107 ? 1.100 -3.242 -4.087 1.00 96.56 107 ILE A O 1
ATOM 820 N N . VAL A 1 108 ? 1.712 -2.206 -5.989 1.00 96.31 108 VAL A N 1
ATOM 821 C CA . VAL A 1 108 ? 0.703 -1.137 -5.915 1.00 96.31 108 VAL A CA 1
ATOM 822 C C . VAL A 1 108 ? -0.715 -1.713 -6.015 1.00 96.31 108 VAL A C 1
ATOM 824 O O . VAL A 1 108 ? -1.586 -1.370 -5.213 1.00 96.31 108 VAL A O 1
ATOM 827 N N . ALA A 1 109 ? -0.941 -2.666 -6.919 1.00 96.50 109 ALA A N 1
ATOM 828 C CA . ALA A 1 109 ? -2.207 -3.380 -7.056 1.00 96.50 109 ALA A CA 1
ATOM 829 C C . ALA A 1 109 ? -2.558 -4.191 -5.796 1.00 96.50 109 ALA A C 1
ATOM 831 O O . ALA A 1 109 ? -3.705 -4.179 -5.333 1.00 96.50 109 ALA A O 1
ATOM 832 N N . LEU A 1 110 ? -1.576 -4.865 -5.187 1.00 97.56 110 LEU A N 1
ATOM 833 C CA . LEU A 1 110 ? -1.770 -5.543 -3.906 1.00 97.56 110 LEU A CA 1
ATOM 834 C C . LEU A 1 110 ? -2.110 -4.544 -2.791 1.00 97.56 110 LEU A C 1
ATOM 836 O O . LEU A 1 110 ? -3.050 -4.785 -2.030 1.00 97.56 110 LEU A O 1
ATOM 840 N N . ALA A 1 111 ? -1.394 -3.422 -2.709 1.00 97.56 111 ALA A N 1
ATOM 841 C CA . ALA A 1 111 ? -1.652 -2.365 -1.734 1.00 97.56 111 ALA A CA 1
ATOM 842 C C . ALA A 1 111 ? -3.076 -1.808 -1.871 1.00 97.56 111 ALA A C 1
ATOM 844 O O . ALA A 1 111 ? -3.791 -1.691 -0.873 1.00 97.56 111 ALA A O 1
ATOM 845 N N . PHE A 1 112 ? -3.539 -1.570 -3.100 1.00 97.06 112 PHE A N 1
ATOM 846 C CA . PHE A 1 112 ? -4.918 -1.169 -3.371 1.00 97.06 112 PHE A CA 1
ATOM 847 C C . PHE A 1 112 ? -5.930 -2.229 -2.913 1.00 97.06 112 PHE A C 1
ATOM 849 O O . PHE A 1 112 ? -6.948 -1.903 -2.299 1.00 97.06 112 PHE A O 1
ATOM 856 N N . GLY A 1 113 ? -5.650 -3.513 -3.155 1.00 96.50 113 GLY A N 1
ATOM 857 C CA . GLY A 1 113 ? -6.491 -4.617 -2.685 1.00 96.50 113 GLY A CA 1
ATOM 858 C C . GLY A 1 113 ? -6.576 -4.699 -1.155 1.00 96.50 113 GLY A C 1
ATOM 859 O O . GLY A 1 113 ? -7.654 -4.942 -0.603 1.00 96.50 113 GLY A O 1
ATOM 860 N N . ILE A 1 114 ? -5.457 -4.459 -0.462 1.00 97.06 114 ILE A N 1
ATOM 861 C CA . ILE A 1 114 ? -5.377 -4.358 1.005 1.00 97.06 114 ILE A CA 1
ATOM 862 C C . ILE A 1 114 ? -6.223 -3.177 1.492 1.00 97.06 114 ILE A C 1
ATOM 864 O O . ILE A 1 114 ? -7.076 -3.365 2.363 1.00 97.06 114 ILE A O 1
ATOM 868 N N . LEU A 1 115 ? -6.038 -1.995 0.899 1.00 95.69 115 LEU A N 1
ATOM 869 C CA . LEU A 1 115 ? -6.779 -0.776 1.224 1.00 95.69 115 LEU A CA 1
ATOM 870 C C . LEU A 1 115 ? -8.288 -0.964 1.045 1.00 95.69 115 LEU A C 1
ATOM 872 O O . LEU A 1 115 ? -9.056 -0.765 1.984 1.00 95.69 115 LEU A O 1
ATOM 876 N N . SER A 1 116 ? -8.707 -1.410 -0.138 1.00 94.50 116 SER A N 1
ATOM 877 C CA . SER A 1 116 ? -10.116 -1.624 -0.487 1.00 94.50 116 SER A CA 1
ATOM 878 C C . SER A 1 116 ? -10.791 -2.572 0.494 1.00 94.50 116 SER A C 1
ATOM 880 O O . SER A 1 116 ? -11.923 -2.359 0.929 1.00 94.50 116 SER A O 1
ATOM 882 N N . LYS A 1 117 ? -10.090 -3.641 0.882 1.00 93.69 117 LYS A N 1
ATOM 883 C CA . LYS A 1 117 ? -10.634 -4.604 1.831 1.00 93.69 117 LYS A CA 1
ATOM 884 C C . LYS A 1 117 ? -10.688 -4.048 3.250 1.00 93.69 117 LYS A C 1
ATOM 886 O O . LYS A 1 117 ? -11.691 -4.259 3.922 1.00 93.69 117 LYS A O 1
ATOM 891 N N . PHE A 1 118 ? -9.670 -3.305 3.677 1.00 92.50 118 PHE A N 1
ATOM 892 C CA . PHE A 1 118 ? -9.665 -2.618 4.967 1.00 92.50 118 PHE A CA 1
ATOM 893 C C . PHE A 1 118 ? -10.840 -1.636 5.099 1.00 92.50 118 PHE A C 1
ATOM 895 O O . PHE A 1 118 ? -11.538 -1.653 6.110 1.00 92.50 118 PHE A O 1
ATOM 902 N N . LEU A 1 119 ? -11.109 -0.835 4.064 1.00 90.12 119 LEU A N 1
ATOM 903 C CA . LEU A 1 119 ? -12.188 0.161 4.065 1.00 90.12 119 LEU A CA 1
ATOM 904 C C . LEU A 1 119 ? -13.594 -0.461 4.066 1.00 90.12 119 LEU A C 1
ATOM 906 O O . LEU A 1 119 ? -14.538 0.141 4.575 1.00 90.12 119 LEU A O 1
ATOM 910 N N . ARG A 1 120 ? -13.745 -1.673 3.519 1.00 88.69 120 ARG A N 1
ATOM 911 C CA . ARG A 1 120 ? -15.027 -2.398 3.461 1.00 88.69 120 ARG A CA 1
ATOM 912 C C . ARG A 1 120 ? -15.318 -3.223 4.717 1.00 88.69 120 ARG A C 1
ATOM 914 O O . ARG A 1 120 ? -16.455 -3.659 4.896 1.00 88.69 120 ARG A O 1
ATOM 921 N N . GLU A 1 121 ? -14.327 -3.456 5.576 1.00 83.44 121 GLU A N 1
ATOM 922 C CA . GLU A 1 121 ? -14.504 -4.239 6.799 1.00 83.44 121 GLU A CA 1
ATOM 923 C C . GLU A 1 121 ? -15.133 -3.381 7.917 1.00 83.44 121 GLU A C 1
ATOM 925 O O . GLU A 1 121 ? -14.517 -2.429 8.402 1.00 83.44 121 GLU A O 1
ATOM 930 N N . PRO A 1 122 ? -16.334 -3.732 8.420 1.00 63.22 122 PRO A N 1
ATOM 931 C CA . PRO A 1 122 ? -17.052 -2.934 9.420 1.00 63.22 122 PRO A CA 1
ATOM 932 C C . PRO A 1 122 ? -16.332 -2.850 10.778 1.00 63.22 122 PRO A C 1
ATOM 934 O O . PRO A 1 122 ? -16.696 -2.033 11.621 1.00 63.22 122 PRO A O 1
ATOM 937 N N . ARG A 1 123 ? -15.308 -3.687 11.004 1.00 59.25 123 ARG A N 1
ATOM 938 C CA . ARG A 1 123 ? -14.492 -3.701 12.230 1.00 59.25 123 ARG A CA 1
ATOM 939 C C . ARG A 1 123 ? -13.325 -2.712 12.207 1.00 59.25 123 ARG A C 1
ATOM 941 O O . ARG A 1 123 ? -12.841 -2.355 13.274 1.00 59.25 123 ARG A O 1
ATOM 948 N N . ALA A 1 124 ? -12.892 -2.244 11.036 1.00 55.72 124 ALA A N 1
ATOM 949 C CA . ALA A 1 124 ? -11.682 -1.427 10.888 1.00 55.72 124 ALA A CA 1
ATOM 950 C C . ALA A 1 124 ? -11.768 -0.044 11.572 1.00 55.72 124 ALA A C 1
ATOM 952 O O . ALA A 1 124 ? -10.749 0.555 11.926 1.00 55.72 124 ALA A O 1
ATOM 953 N N . LEU A 1 125 ? -12.988 0.462 11.781 1.00 56.97 125 LEU A N 1
ATOM 954 C CA . LEU A 1 125 ? -13.253 1.814 12.285 1.00 56.97 125 LEU A CA 1
ATOM 955 C C . LEU A 1 125 ? -13.782 1.854 13.727 1.00 56.97 125 LEU A C 1
ATOM 957 O O . LEU A 1 125 ? -13.959 2.942 14.273 1.00 56.97 125 LEU A O 1
ATOM 961 N N . SER A 1 126 ? -14.029 0.700 14.356 1.00 50.06 126 SER A N 1
ATOM 962 C CA . SER A 1 126 ? -14.685 0.641 15.664 1.00 50.06 126 SER A CA 1
ATOM 963 C C . SER A 1 126 ? -13.672 0.409 16.793 1.00 50.06 126 SER A C 1
ATOM 965 O O . SER A 1 126 ? -13.006 -0.617 16.834 1.00 50.06 126 SER A O 1
ATOM 967 N N . GLU A 1 127 ? -13.619 1.371 17.721 1.00 50.00 127 GLU A N 1
ATOM 968 C CA . GLU A 1 127 ? -13.024 1.311 19.075 1.00 50.00 127 GLU A CA 1
ATOM 969 C C . GLU A 1 127 ? -11.522 1.567 19.307 1.00 50.00 127 GLU A C 1
ATOM 971 O O . GLU A 1 127 ? -11.050 1.313 20.415 1.00 50.00 127 GLU A O 1
ATOM 976 N N . ASP A 1 128 ? -10.768 2.172 18.383 1.00 53.38 128 ASP A N 1
ATOM 977 C CA . ASP A 1 128 ? -9.377 2.549 18.697 1.00 53.38 128 ASP A CA 1
ATOM 978 C C . ASP A 1 128 ? -9.169 4.060 18.904 1.00 53.38 128 ASP A C 1
ATOM 980 O O . ASP A 1 128 ? -9.750 4.898 18.217 1.00 53.38 128 ASP A O 1
ATOM 984 N N . LYS A 1 129 ? -8.297 4.416 19.858 1.00 54.84 129 LYS A N 1
ATOM 985 C CA . LYS A 1 129 ? -7.893 5.805 20.175 1.00 54.84 129 LYS A CA 1
ATOM 986 C C . LYS A 1 129 ? -7.102 6.461 19.041 1.00 54.84 129 LYS A C 1
ATOM 988 O O . LYS A 1 129 ? -6.881 7.672 19.060 1.00 54.84 129 LYS A O 1
ATOM 993 N N . LEU A 1 130 ? -6.647 5.660 18.078 1.00 57.16 130 LEU A N 1
ATOM 994 C CA . LEU A 1 130 ? -6.248 6.125 16.760 1.00 57.16 130 LEU A CA 1
ATOM 995 C C . LEU A 1 130 ? -7.530 6.561 16.042 1.00 57.16 130 LEU A C 1
ATOM 997 O O . LEU A 1 130 ? -8.236 5.724 15.480 1.00 57.16 130 LEU A O 1
ATOM 1001 N N . GLY A 1 131 ? -7.843 7.860 16.099 1.00 61.09 131 GLY A N 1
ATOM 1002 C CA . GLY A 1 131 ? -8.907 8.452 15.285 1.00 61.09 131 GLY A CA 1
ATOM 1003 C C . GLY A 1 131 ? -8.781 8.061 13.806 1.00 61.09 131 GLY A C 1
ATOM 1004 O O . GLY A 1 131 ? -7.773 7.484 13.393 1.00 61.09 131 GLY A O 1
ATOM 1005 N N . GLN A 1 132 ? -9.817 8.349 13.015 1.00 67.56 132 GLN A N 1
ATOM 1006 C CA . GLN A 1 132 ? -9.878 7.975 11.599 1.00 67.56 132 GLN A CA 1
ATOM 1007 C C . GLN A 1 132 ? -8.538 8.279 10.894 1.00 67.56 132 GLN A C 1
ATOM 1009 O O . GLN A 1 132 ? -8.079 9.424 10.949 1.00 67.56 132 GLN A O 1
ATOM 1014 N N . PRO A 1 133 ? -7.858 7.261 10.326 1.00 69.38 133 PRO A N 1
ATOM 1015 C CA . PRO A 1 133 ? -6.527 7.449 9.772 1.00 69.38 133 PRO A CA 1
ATOM 1016 C C . PRO A 1 133 ? -6.598 8.391 8.571 1.00 69.38 133 PRO A C 1
ATOM 1018 O O . PRO A 1 133 ? -7.518 8.308 7.759 1.00 69.38 133 PRO A O 1
ATOM 1021 N N . LEU A 1 134 ? -5.622 9.294 8.474 1.00 82.19 134 LEU A N 1
ATOM 1022 C CA . LEU A 1 134 ? -5.466 10.160 7.309 1.00 82.19 134 LEU A CA 1
ATOM 1023 C C . LEU A 1 134 ? -5.141 9.307 6.071 1.00 82.19 134 LEU A C 1
ATOM 1025 O O . LEU A 1 134 ? -4.470 8.278 6.188 1.00 82.19 134 LEU A O 1
ATOM 1029 N N . ALA A 1 135 ? -5.582 9.760 4.895 1.00 86.31 135 ALA A N 1
ATOM 1030 C CA . ALA A 1 135 ? -5.422 9.058 3.619 1.00 86.31 135 ALA A CA 1
ATOM 1031 C C . ALA A 1 135 ? -3.961 8.673 3.322 1.00 86.31 135 ALA A C 1
ATOM 1033 O O . ALA A 1 135 ? -3.661 7.495 3.145 1.00 86.31 135 ALA A O 1
ATOM 1034 N N . GLY A 1 136 ? -3.041 9.645 3.348 1.00 89.88 136 GLY A N 1
ATOM 1035 C CA . GLY A 1 136 ? -1.623 9.424 3.035 1.00 89.88 136 GLY A CA 1
ATOM 1036 C C . GLY A 1 136 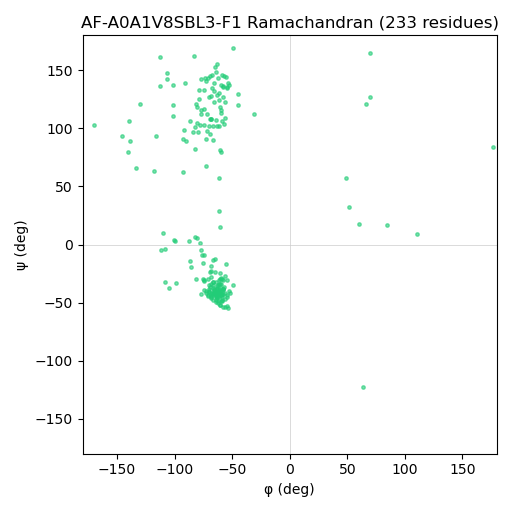? -0.953 8.349 3.905 1.00 89.88 136 GLY A C 1
ATOM 1037 O O . GLY A 1 136 ? -0.417 7.379 3.365 1.00 89.88 136 GLY A O 1
ATOM 1038 N N . PRO A 1 137 ? -1.009 8.443 5.248 1.00 91.94 137 PRO A N 1
ATOM 1039 C CA . PRO A 1 137 ? -0.461 7.412 6.129 1.00 91.94 137 PRO A CA 1
ATOM 1040 C C . PRO A 1 137 ? -1.109 6.037 5.954 1.00 91.94 137 PRO A C 1
ATOM 1042 O O . PRO A 1 137 ? -0.418 5.029 6.078 1.00 91.94 137 PRO A O 1
ATOM 1045 N N . LEU A 1 138 ? -2.411 5.980 5.651 1.00 92.94 138 LEU A N 1
ATOM 1046 C CA . LEU A 1 138 ? -3.093 4.716 5.383 1.00 92.94 138 LEU A CA 1
ATOM 1047 C C . LEU A 1 138 ? -2.576 4.065 4.099 1.00 92.94 138 LEU A C 1
ATOM 1049 O O . LEU A 1 138 ? -2.207 2.895 4.130 1.00 92.94 138 LEU A O 1
ATOM 1053 N N . ILE A 1 139 ? -2.473 4.824 3.006 1.00 94.38 139 ILE A N 1
ATOM 1054 C CA . ILE A 1 139 ? -1.888 4.333 1.751 1.00 94.38 139 ILE A CA 1
ATOM 1055 C C . ILE A 1 139 ? -0.451 3.872 1.994 1.00 94.38 139 ILE A C 1
ATOM 1057 O O . ILE A 1 139 ? -0.111 2.740 1.656 1.00 94.38 139 ILE A O 1
ATOM 1061 N N . THR A 1 140 ? 0.355 4.691 2.677 1.00 95.44 140 THR A N 1
ATOM 1062 C CA . THR A 1 140 ? 1.745 4.358 3.032 1.00 95.44 140 THR A CA 1
ATOM 1063 C C . THR A 1 140 ? 1.821 3.028 3.786 1.00 95.44 140 THR A C 1
ATOM 1065 O O . THR A 1 140 ? 2.639 2.179 3.444 1.00 95.44 140 THR A O 1
ATOM 1068 N N . ALA A 1 141 ? 0.942 2.807 4.770 1.00 95.75 141 ALA A N 1
ATOM 1069 C CA . ALA A 1 141 ? 0.881 1.551 5.517 1.00 95.75 141 ALA A CA 1
ATOM 1070 C C . ALA A 1 141 ? 0.521 0.367 4.609 1.00 95.75 141 ALA A C 1
ATOM 1072 O O . ALA A 1 141 ? 1.134 -0.692 4.700 1.00 95.75 141 ALA A O 1
ATOM 1073 N N . THR A 1 142 ? -0.453 0.530 3.709 1.00 96.56 142 THR A N 1
ATOM 1074 C CA . THR A 1 142 ? -0.858 -0.553 2.797 1.00 96.56 142 THR A CA 1
ATOM 1075 C C . THR A 1 142 ? 0.227 -0.912 1.784 1.00 96.56 142 THR A C 1
ATOM 1077 O O . THR A 1 142 ? 0.424 -2.097 1.517 1.00 96.56 142 THR A O 1
ATOM 1080 N N . VAL A 1 143 ? 0.972 0.077 1.281 1.00 96.56 143 VAL A N 1
ATOM 1081 C CA . VAL A 1 143 ? 2.127 -0.137 0.395 1.00 96.56 143 VAL A CA 1
ATOM 1082 C C . VAL A 1 143 ? 3.269 -0.801 1.162 1.00 96.56 143 VAL A C 1
ATOM 1084 O O . VAL A 1 143 ? 3.812 -1.798 0.696 1.00 96.56 143 VAL A O 1
ATOM 1087 N N . SER A 1 144 ? 3.574 -0.329 2.373 1.00 97.12 144 SER A N 1
ATOM 1088 C CA . SER A 1 144 ? 4.570 -0.947 3.257 1.00 97.12 144 SER A CA 1
ATOM 1089 C C . SER A 1 144 ? 4.251 -2.424 3.527 1.00 97.12 144 SER A C 1
ATOM 1091 O O . SER A 1 144 ? 5.111 -3.281 3.330 1.00 97.12 144 SER A O 1
ATOM 1093 N N . ILE A 1 145 ? 2.996 -2.758 3.861 1.00 97.62 145 ILE A N 1
ATOM 1094 C CA . ILE A 1 145 ? 2.550 -4.149 4.055 1.00 97.62 145 ILE A CA 1
ATOM 1095 C C . ILE A 1 145 ? 2.702 -4.973 2.772 1.00 97.62 145 ILE A C 1
ATOM 1097 O O . ILE A 1 145 ? 3.163 -6.114 2.834 1.00 97.62 145 ILE A O 1
ATOM 1101 N N . ALA A 1 146 ? 2.299 -4.433 1.619 1.00 97.56 146 ALA A N 1
ATOM 1102 C CA . ALA A 1 146 ? 2.415 -5.133 0.342 1.00 97.56 146 ALA A CA 1
ATOM 1103 C C . ALA A 1 146 ? 3.881 -5.464 0.018 1.00 97.56 146 ALA A C 1
ATOM 1105 O O . ALA A 1 146 ? 4.183 -6.586 -0.397 1.00 97.56 146 ALA A O 1
ATOM 1106 N N . THR A 1 147 ? 4.793 -4.528 0.287 1.00 96.75 147 THR A N 1
ATOM 1107 C CA . THR A 1 147 ? 6.238 -4.728 0.131 1.00 96.75 147 THR A CA 1
ATOM 1108 C C . THR A 1 147 ? 6.787 -5.726 1.146 1.00 96.75 147 THR A C 1
ATOM 1110 O O . THR A 1 147 ? 7.531 -6.627 0.770 1.00 96.75 147 THR A O 1
ATOM 1113 N N . LEU A 1 148 ? 6.387 -5.623 2.418 1.00 96.06 148 LEU A N 1
ATOM 1114 C CA . LEU A 1 148 ? 6.761 -6.564 3.482 1.00 96.06 148 LEU A CA 1
ATOM 1115 C C . LEU A 1 148 ? 6.359 -8.002 3.134 1.00 96.06 148 LEU A C 1
ATOM 1117 O O . LEU A 1 148 ? 7.074 -8.944 3.457 1.00 96.06 148 LEU A O 1
ATOM 1121 N N . PHE A 1 149 ? 5.212 -8.173 2.481 1.00 96.38 149 PHE A N 1
ATOM 1122 C CA . PHE A 1 149 ? 4.692 -9.484 2.110 1.00 96.38 149 PHE A CA 1
ATOM 1123 C C . PHE A 1 149 ? 5.427 -10.121 0.917 1.00 96.38 149 PHE A C 1
ATOM 1125 O O . PHE A 1 149 ? 5.487 -11.347 0.843 1.00 96.38 149 PHE A O 1
ATOM 1132 N N . ASN A 1 150 ? 5.968 -9.317 -0.004 1.00 94.88 150 ASN A N 1
ATOM 1133 C CA . ASN A 1 150 ? 6.547 -9.794 -1.270 1.00 94.88 150 ASN A CA 1
ATOM 1134 C C . ASN A 1 150 ? 8.070 -9.635 -1.387 1.00 94.88 150 ASN A C 1
ATOM 1136 O O . ASN A 1 150 ? 8.640 -10.068 -2.386 1.00 94.88 150 ASN A O 1
ATOM 1140 N N . SER A 1 151 ? 8.733 -9.015 -0.412 1.00 92.31 151 SER A N 1
ATOM 1141 C CA . SER A 1 151 ? 10.184 -8.823 -0.421 1.00 92.31 151 SER A CA 1
ATOM 1142 C C . SER A 1 151 ? 10.853 -9.638 0.681 1.00 92.31 151 SER A C 1
ATOM 1144 O O . SER A 1 151 ? 10.414 -9.616 1.829 1.00 92.31 151 SER A O 1
ATOM 1146 N N . ASP A 1 152 ? 11.966 -10.295 0.351 1.00 93.19 152 ASP A N 1
ATOM 1147 C CA . ASP A 1 152 ? 12.845 -10.940 1.338 1.00 93.19 152 ASP A CA 1
ATOM 1148 C C . ASP A 1 152 ? 13.591 -9.907 2.206 1.00 93.19 152 ASP A C 1
ATOM 1150 O O . ASP A 1 152 ? 14.013 -10.194 3.332 1.00 93.19 152 ASP A O 1
ATOM 1154 N N . HIS A 1 153 ? 13.746 -8.683 1.688 1.00 92.31 153 HIS A N 1
ATOM 1155 C CA . HIS A 1 153 ? 14.477 -7.581 2.316 1.00 92.31 153 HIS A CA 1
ATOM 1156 C C . HIS A 1 153 ? 13.672 -6.273 2.243 1.00 92.31 153 HIS A C 1
ATOM 1158 O O . HIS A 1 153 ? 14.063 -5.333 1.545 1.00 92.31 153 HIS A O 1
ATOM 1164 N N . PRO A 1 154 ? 12.522 -6.193 2.933 1.00 93.12 154 PRO A N 1
ATOM 1165 C CA . PRO A 1 154 ? 11.676 -5.012 2.885 1.00 93.12 154 PRO A CA 1
ATOM 1166 C C . PRO A 1 154 ? 12.347 -3.820 3.591 1.00 93.12 154 PRO A C 1
ATOM 1168 O O . PRO A 1 154 ? 13.021 -4.009 4.612 1.00 93.12 154 PRO A O 1
ATOM 1171 N N . PRO A 1 155 ? 12.154 -2.581 3.098 1.00 93.56 155 PRO A N 1
ATOM 1172 C CA . PRO A 1 155 ? 12.638 -1.392 3.788 1.00 93.56 155 PRO A CA 1
ATOM 1173 C C . PRO A 1 155 ? 12.045 -1.285 5.202 1.00 93.56 155 PRO A C 1
ATOM 1175 O O . PRO A 1 155 ? 10.881 -1.641 5.406 1.00 93.56 155 PRO A O 1
ATOM 1178 N N . PRO A 1 156 ? 12.796 -0.762 6.187 1.00 93.94 156 PRO A N 1
ATOM 1179 C CA . PRO A 1 156 ? 12.282 -0.592 7.544 1.00 93.94 156 PRO A CA 1
ATOM 1180 C C . PRO A 1 156 ? 11.132 0.425 7.578 1.00 93.94 156 PRO A C 1
ATOM 1182 O O . PRO A 1 156 ? 11.144 1.385 6.811 1.00 93.94 156 PRO A O 1
ATOM 1185 N N . THR A 1 157 ? 10.204 0.319 8.537 1.00 93.25 157 THR A N 1
ATOM 1186 C CA . THR A 1 157 ? 9.078 1.267 8.713 1.00 93.25 157 THR A CA 1
ATOM 1187 C C . THR A 1 157 ? 9.521 2.736 8.705 1.00 93.25 157 THR A C 1
ATOM 1189 O O . THR A 1 157 ? 8.833 3.609 8.183 1.00 93.25 157 THR A O 1
ATOM 1192 N N . GLN A 1 158 ? 10.708 3.027 9.250 1.00 94.56 158 GLN A N 1
ATOM 1193 C CA . GLN A 1 158 ? 11.287 4.371 9.251 1.00 94.56 158 GLN A CA 1
ATOM 1194 C C . GLN A 1 158 ? 11.451 4.948 7.836 1.00 94.56 158 GLN A C 1
ATOM 1196 O O . GLN A 1 158 ? 11.209 6.137 7.650 1.00 94.56 158 GLN A O 1
ATOM 1201 N N . TYR A 1 159 ? 11.832 4.129 6.849 1.00 94.94 159 TYR A N 1
ATOM 1202 C CA . TYR A 1 159 ? 11.939 4.552 5.451 1.00 94.94 159 TYR A CA 1
ATOM 1203 C C . TYR A 1 159 ? 10.583 5.036 4.934 1.00 94.94 159 TYR A C 1
ATOM 1205 O O . TYR A 1 159 ? 10.476 6.176 4.483 1.00 94.94 159 TYR A O 1
ATOM 1213 N N . TRP A 1 160 ? 9.540 4.223 5.106 1.00 95.44 160 TRP A N 1
ATOM 1214 C CA . TRP A 1 160 ? 8.180 4.554 4.688 1.00 95.44 160 TRP A CA 1
ATOM 1215 C C . TRP A 1 160 ? 7.655 5.804 5.386 1.00 95.44 160 TRP A C 1
ATOM 1217 O O . TRP A 1 160 ? 7.098 6.688 4.747 1.00 95.44 160 TRP A O 1
ATOM 1227 N N . ALA A 1 161 ? 7.892 5.922 6.689 1.00 93.75 161 ALA A N 1
ATOM 1228 C CA . ALA A 1 161 ? 7.390 7.025 7.495 1.00 93.75 161 ALA A CA 1
ATOM 1229 C C . ALA A 1 161 ? 8.009 8.390 7.138 1.00 93.75 161 ALA A C 1
ATOM 1231 O O . ALA A 1 161 ? 7.323 9.405 7.268 1.00 93.75 161 ALA A O 1
ATOM 1232 N N . THR A 1 162 ? 9.280 8.430 6.708 1.00 93.25 162 THR A N 1
ATOM 1233 C CA . THR A 1 162 ? 9.988 9.696 6.436 1.00 93.25 162 THR A CA 1
ATOM 1234 C C . THR A 1 162 ? 10.232 10.006 4.967 1.00 93.25 162 THR A C 1
ATOM 1236 O O . THR A 1 162 ? 10.285 11.183 4.629 1.00 93.25 162 THR A O 1
ATOM 1239 N N . HIS A 1 163 ? 10.427 8.998 4.114 1.00 91.44 163 HIS A N 1
ATOM 1240 C CA . HIS A 1 163 ? 10.778 9.201 2.701 1.00 91.44 163 HIS A CA 1
ATOM 1241 C C . HIS A 1 163 ? 9.563 9.078 1.776 1.00 91.44 163 HIS A C 1
ATOM 1243 O O . HIS A 1 163 ? 9.484 9.800 0.786 1.00 91.44 163 HIS A O 1
ATOM 1249 N N . VAL A 1 164 ? 8.598 8.217 2.122 1.00 92.50 164 VAL A N 1
ATOM 1250 C CA . VAL A 1 164 ? 7.407 7.940 1.293 1.00 92.50 164 VAL A CA 1
ATOM 1251 C C . VAL A 1 164 ? 6.144 8.608 1.850 1.00 92.50 164 VAL A C 1
ATOM 1253 O O . VAL A 1 164 ? 5.345 9.172 1.108 1.00 92.50 164 VAL A O 1
ATOM 1256 N N . GLY A 1 165 ? 5.973 8.660 3.167 1.00 87.00 165 GLY A N 1
ATOM 1257 C CA . GLY A 1 165 ? 4.838 9.336 3.791 1.00 87.00 165 GLY A CA 1
ATOM 1258 C C . GLY A 1 165 ? 4.898 10.854 3.613 1.00 87.00 165 GLY A C 1
ATOM 1259 O O . GLY A 1 165 ? 5.902 11.478 3.957 1.00 87.00 165 GLY A O 1
ATOM 1260 N N . GLN A 1 166 ? 3.813 11.454 3.117 1.00 82.00 166 GLN A N 1
ATOM 1261 C CA . GLN A 1 166 ? 3.635 12.906 3.080 1.00 82.00 166 GLN A CA 1
ATOM 1262 C C . GLN A 1 166 ? 2.261 13.291 3.655 1.00 82.00 166 GLN A C 1
ATOM 1264 O O . GLN A 1 166 ? 1.236 12.824 3.158 1.00 82.00 166 GLN A O 1
ATOM 1269 N N . PRO A 1 167 ? 2.218 14.109 4.725 1.00 83.69 167 PRO A N 1
ATOM 1270 C CA . PRO A 1 167 ? 3.365 14.588 5.505 1.00 83.69 167 PRO A CA 1
ATOM 1271 C C . PRO A 1 167 ? 4.125 13.436 6.200 1.00 83.69 167 PRO A C 1
ATOM 1273 O O . PRO A 1 167 ? 3.517 12.399 6.481 1.00 83.69 167 PRO A O 1
ATOM 1276 N N . PRO A 1 168 ? 5.424 13.610 6.519 1.00 87.44 168 PRO A N 1
ATOM 1277 C CA . PRO A 1 168 ? 6.178 12.626 7.285 1.00 87.44 168 PRO A CA 1
ATOM 1278 C C . PRO A 1 168 ? 5.480 12.291 8.599 1.00 87.44 168 PRO A C 1
ATOM 1280 O O . PRO A 1 168 ? 5.030 13.178 9.334 1.00 87.44 168 PRO A O 1
ATOM 1283 N N . VAL A 1 169 ? 5.415 11.003 8.913 1.00 90.38 169 VAL A N 1
ATOM 1284 C CA . VAL A 1 169 ? 4.779 10.502 10.133 1.00 90.38 169 VAL A CA 1
ATOM 1285 C C . VAL A 1 169 ? 5.802 9.892 11.076 1.00 90.38 169 VAL A C 1
ATOM 1287 O O . VAL A 1 169 ? 6.915 9.530 10.705 1.00 90.38 169 VAL A O 1
ATOM 1290 N N . VAL A 1 170 ? 5.428 9.762 12.347 1.00 93.12 170 VAL A N 1
ATOM 1291 C CA . VAL A 1 170 ? 6.245 9.028 13.317 1.00 93.12 170 VAL A CA 1
ATOM 1292 C C . VAL A 1 170 ? 6.185 7.541 12.963 1.00 93.12 170 VAL A C 1
ATOM 1294 O O . VAL A 1 170 ? 5.092 6.988 12.899 1.00 93.12 170 VAL A O 1
ATOM 1297 N N . ALA A 1 171 ? 7.327 6.864 12.810 1.00 94.25 171 ALA A N 1
ATOM 1298 C CA . ALA A 1 171 ? 7.359 5.440 12.447 1.00 94.25 171 ALA A CA 1
ATOM 1299 C C . ALA A 1 171 ? 6.497 4.560 13.371 1.00 94.25 171 ALA A C 1
ATOM 1301 O O . ALA A 1 171 ? 5.711 3.752 12.901 1.00 94.25 171 ALA A O 1
ATOM 1302 N N . LYS A 1 172 ? 6.508 4.829 14.684 1.00 93.75 172 LYS A N 1
ATOM 1303 C CA . LYS A 1 172 ? 5.644 4.144 15.664 1.00 93.75 172 LYS A CA 1
ATOM 1304 C C . LYS A 1 172 ? 4.140 4.298 15.389 1.00 93.75 172 LYS A C 1
ATOM 1306 O O . LYS A 1 172 ? 3.350 3.456 15.811 1.00 93.75 172 LYS A O 1
ATOM 1311 N N . TYR A 1 173 ? 3.719 5.408 14.784 1.00 92.12 173 TYR A N 1
ATOM 1312 C CA . TYR A 1 173 ? 2.334 5.587 14.348 1.00 92.12 173 TYR A CA 1
ATOM 1313 C C . TYR A 1 173 ? 2.045 4.716 13.124 1.00 92.12 173 TYR A C 1
ATOM 1315 O O . TYR A 1 173 ? 1.008 4.058 13.103 1.00 92.12 173 TYR A O 1
ATOM 1323 N N . LEU A 1 174 ? 2.983 4.654 12.174 1.00 94.00 174 LEU A N 1
ATOM 1324 C CA . LEU A 1 174 ? 2.864 3.803 10.994 1.00 94.00 174 LEU A CA 1
ATOM 1325 C C . LEU A 1 174 ? 2.828 2.311 11.365 1.00 94.00 174 LEU A C 1
ATOM 1327 O O . LEU A 1 174 ? 1.887 1.641 10.965 1.00 94.00 174 LEU A O 1
ATOM 1331 N N . ASP A 1 175 ? 3.716 1.832 12.245 1.00 95.06 175 ASP A N 1
ATOM 1332 C CA . ASP A 1 175 ? 3.705 0.443 12.752 1.00 95.06 175 ASP A CA 1
ATOM 1333 C C . ASP A 1 175 ? 2.341 0.064 13.355 1.00 95.06 175 ASP A C 1
ATOM 1335 O O . ASP A 1 175 ? 1.802 -1.020 13.139 1.00 95.06 175 ASP A O 1
ATOM 1339 N N . ARG A 1 176 ? 1.751 0.973 14.143 1.00 93.62 176 ARG A N 1
ATOM 1340 C CA . ARG A 1 176 ? 0.426 0.755 14.745 1.00 93.62 176 ARG A CA 1
ATOM 1341 C C . ARG A 1 176 ? -0.670 0.693 13.692 1.00 93.62 176 ARG A C 1
ATOM 1343 O O . ARG A 1 176 ? -1.605 -0.088 13.844 1.00 93.62 176 ARG A O 1
ATOM 1350 N N . LEU A 1 177 ? -0.571 1.528 12.664 1.00 92.88 177 LEU A N 1
ATOM 1351 C CA . LEU A 1 177 ? -1.526 1.546 11.568 1.00 92.88 177 LEU A CA 1
ATOM 1352 C C . LEU A 1 177 ? -1.416 0.273 10.724 1.00 92.88 177 LEU A C 1
ATOM 1354 O O . LEU A 1 177 ? -2.443 -0.321 10.413 1.00 92.88 177 LEU A O 1
ATOM 1358 N N . GLU A 1 178 ? -0.202 -0.194 10.441 1.00 94.88 178 GLU A N 1
ATOM 1359 C CA . GLU A 1 178 ? 0.038 -1.466 9.759 1.00 94.88 178 GLU A CA 1
ATOM 1360 C C . GLU A 1 178 ? -0.571 -2.637 10.534 1.00 94.88 178 GLU A C 1
ATOM 1362 O O . GLU A 1 178 ? -1.340 -3.418 9.974 1.00 94.88 178 GLU A O 1
ATOM 1367 N N . LEU A 1 179 ? -0.315 -2.717 11.844 1.00 94.19 179 LEU A N 1
ATOM 1368 C CA . LEU A 1 179 ? -0.914 -3.739 12.707 1.00 94.19 179 LEU A CA 1
ATOM 1369 C C . LEU A 1 179 ? -2.444 -3.687 12.685 1.00 94.19 179 LEU A C 1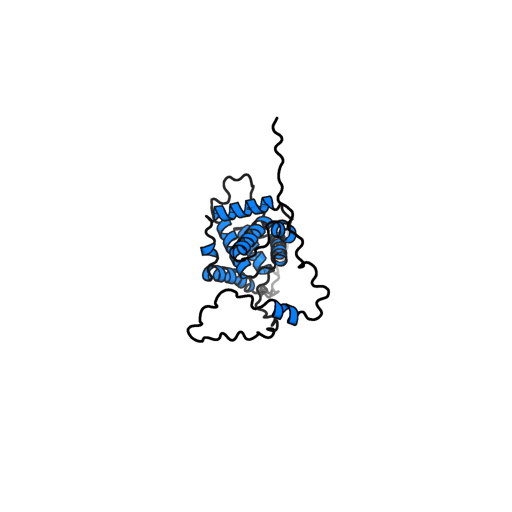
ATOM 1371 O O . LEU A 1 179 ? -3.082 -4.731 12.579 1.00 94.19 179 LEU A O 1
ATOM 1375 N N . LYS A 1 180 ? -3.035 -2.489 12.728 1.00 91.94 180 LYS A N 1
ATOM 1376 C CA . LYS A 1 180 ? -4.490 -2.308 12.658 1.00 91.94 180 LYS A CA 1
ATOM 1377 C C . LYS A 1 180 ? -5.063 -2.774 11.317 1.00 91.94 180 LYS A C 1
ATOM 1379 O O . LYS A 1 180 ? -6.119 -3.405 11.290 1.00 91.94 180 LYS A O 1
ATOM 1384 N N . VAL A 1 181 ? -4.374 -2.490 10.211 1.00 93.75 181 VAL A N 1
ATOM 1385 C CA . VAL A 1 181 ? -4.757 -2.976 8.877 1.00 93.75 181 VAL A CA 1
ATOM 1386 C C . VAL A 1 181 ? -4.675 -4.502 8.825 1.00 93.75 181 VAL A C 1
ATOM 1388 O O . VAL A 1 181 ? -5.630 -5.154 8.405 1.00 93.75 181 VAL A O 1
ATOM 1391 N N . LEU A 1 182 ? -3.578 -5.091 9.300 1.00 94.62 182 LEU A N 1
ATOM 1392 C CA . LEU A 1 182 ? -3.385 -6.543 9.321 1.00 94.62 182 LEU A CA 1
ATOM 1393 C C . LEU A 1 182 ? -4.419 -7.257 10.200 1.00 94.62 182 LEU A C 1
ATOM 1395 O O . LEU A 1 182 ? -4.966 -8.282 9.789 1.00 94.62 182 LEU A O 1
ATOM 1399 N N . GLU A 1 183 ? -4.731 -6.699 11.369 1.00 92.88 183 GLU A N 1
ATOM 1400 C CA . GLU A 1 183 ? -5.747 -7.221 12.283 1.00 92.88 183 GLU A CA 1
ATOM 1401 C C . GLU A 1 183 ? -7.148 -7.167 11.662 1.00 92.88 183 GLU A C 1
ATOM 1403 O O . GLU A 1 183 ? -7.874 -8.162 11.692 1.00 92.88 183 GLU A O 1
ATOM 1408 N N . ALA A 1 184 ? -7.511 -6.051 11.021 1.00 91.19 184 ALA A N 1
ATOM 1409 C CA . ALA A 1 184 ? -8.784 -5.922 10.311 1.00 91.19 184 ALA A CA 1
ATOM 1410 C C . ALA A 1 184 ? -8.925 -6.939 9.163 1.00 91.19 184 ALA A C 1
ATOM 1412 O O . ALA A 1 184 ? -10.030 -7.383 8.856 1.00 91.19 184 ALA A O 1
ATOM 1413 N N . LEU A 1 185 ? -7.807 -7.348 8.560 1.00 92.62 185 LEU A N 1
ATOM 1414 C CA . LEU A 1 185 ? -7.756 -8.362 7.507 1.00 92.62 185 LEU A CA 1
ATOM 1415 C C . LEU A 1 185 ? -7.635 -9.800 8.039 1.00 92.62 185 LEU A C 1
ATOM 1417 O O . LEU A 1 185 ? -7.516 -10.733 7.234 1.00 92.62 185 LEU A O 1
ATOM 1421 N N . ASP A 1 186 ? -7.651 -10.000 9.362 1.00 92.44 186 ASP A N 1
ATOM 1422 C CA . ASP A 1 186 ? -7.410 -11.289 10.028 1.00 92.44 186 ASP A CA 1
ATOM 1423 C C . ASP A 1 186 ? -6.101 -11.950 9.551 1.00 92.44 186 ASP A C 1
ATOM 1425 O O . ASP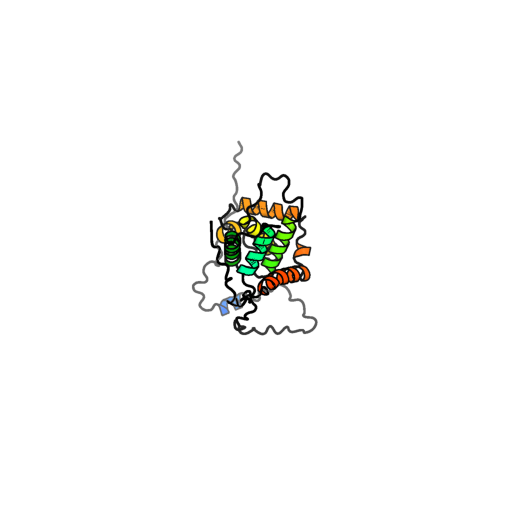 A 1 186 ? -6.009 -13.171 9.421 1.00 92.44 186 ASP A O 1
ATOM 1429 N N . TRP A 1 187 ? -5.096 -11.132 9.209 1.00 94.12 187 TRP A N 1
ATOM 1430 C CA . TRP A 1 187 ? -3.798 -11.551 8.660 1.00 94.12 187 TRP A CA 1
ATOM 1431 C C . TRP A 1 187 ? -3.878 -12.317 7.321 1.00 94.12 187 TRP A C 1
ATOM 1433 O O . TRP A 1 187 ? -2.928 -12.986 6.908 1.00 94.12 187 TRP A O 1
ATOM 1443 N N . ARG A 1 188 ? -5.000 -12.234 6.590 1.00 93.44 188 ARG A N 1
ATOM 1444 C CA . ARG A 1 188 ? -5.249 -13.015 5.358 1.00 93.44 188 ARG A CA 1
ATOM 1445 C C . ARG A 1 188 ? -4.830 -12.285 4.079 1.00 93.44 188 ARG A C 1
ATOM 1447 O O . ARG A 1 188 ? -5.664 -12.059 3.198 1.00 93.44 188 ARG A O 1
ATOM 1454 N N . LEU A 1 189 ? -3.538 -11.992 3.937 1.00 94.75 189 LEU A N 1
ATOM 1455 C CA . LEU A 1 189 ? -2.989 -11.325 2.743 1.00 94.75 189 LEU A CA 1
ATOM 1456 C C . LEU A 1 189 ? -2.894 -12.239 1.512 1.00 94.75 189 LEU A C 1
ATOM 1458 O O . LEU A 1 189 ? -3.135 -11.791 0.396 1.00 94.75 189 LEU A O 1
ATOM 1462 N N . LEU A 1 190 ? -2.670 -13.545 1.709 1.00 95.62 190 LEU A N 1
ATOM 1463 C CA . LEU A 1 190 ? -2.449 -14.510 0.618 1.00 95.62 190 LEU A CA 1
ATOM 1464 C C . LEU A 1 190 ? -3.584 -14.562 -0.422 1.00 95.62 190 LEU A C 1
ATOM 1466 O O . LEU A 1 190 ? -3.376 -14.955 -1.563 1.00 95.62 190 LEU A O 1
ATOM 1470 N N . ARG A 1 191 ? -4.821 -14.227 -0.035 1.00 95.00 191 ARG A N 1
ATOM 1471 C CA . ARG A 1 191 ? -5.951 -14.200 -0.982 1.00 95.00 191 ARG A CA 1
ATOM 1472 C C . ARG A 1 191 ? -5.896 -12.994 -1.916 1.00 95.00 191 ARG A C 1
ATOM 1474 O O . ARG A 1 191 ? -6.390 -13.103 -3.030 1.00 95.00 191 ARG A O 1
ATOM 1481 N N . LEU A 1 192 ? -5.339 -11.884 -1.437 1.00 94.88 192 LEU A N 1
ATOM 1482 C CA . LEU A 1 192 ? -5.187 -10.635 -2.180 1.00 94.88 192 LEU A CA 1
ATOM 1483 C C . LEU A 1 192 ? -3.962 -10.685 -3.097 1.00 94.88 192 LEU A C 1
ATOM 1485 O O . LEU A 1 192 ? -3.987 -10.099 -4.167 1.00 94.88 192 LEU A O 1
ATOM 1489 N N . SER A 1 193 ? -2.934 -11.447 -2.721 1.00 95.75 193 SER A N 1
ATOM 1490 C CA . SER A 1 193 ? -1.711 -11.626 -3.512 1.00 95.75 193 SER A CA 1
ATOM 1491 C C . SER A 1 193 ? -1.824 -12.681 -4.619 1.00 95.75 193 SER A C 1
ATOM 1493 O O . SER A 1 193 ? -0.818 -13.072 -5.207 1.00 95.75 193 SER A O 1
ATOM 1495 N N . ARG A 1 194 ? -3.018 -13.232 -4.866 1.00 96.69 194 ARG A N 1
ATOM 1496 C CA . ARG A 1 194 ? -3.204 -14.207 -5.947 1.00 96.69 194 ARG A CA 1
ATOM 1497 C C . ARG A 1 194 ? -3.096 -13.499 -7.299 1.00 96.69 194 ARG A C 1
ATOM 1499 O O . ARG A 1 194 ? -3.656 -12.411 -7.416 1.00 96.69 194 ARG A O 1
ATOM 1506 N N . PRO A 1 195 ? -2.511 -14.137 -8.329 1.00 95.56 195 PRO A N 1
ATOM 1507 C CA . PRO A 1 195 ? -2.407 -13.544 -9.663 1.00 95.56 195 PRO A CA 1
ATOM 1508 C C . PRO A 1 195 ? -3.750 -13.041 -10.204 1.00 95.56 195 PRO A C 1
ATOM 1510 O O . PRO A 1 195 ? -3.823 -11.927 -10.700 1.00 95.56 195 PRO A O 1
ATOM 1513 N N . ASP A 1 196 ? -4.831 -13.804 -10.010 1.00 96.19 196 ASP A N 1
ATOM 1514 C CA . ASP A 1 196 ? -6.177 -13.410 -10.454 1.00 96.19 196 ASP A CA 1
ATOM 1515 C C . ASP A 1 196 ? -6.685 -12.133 -9.765 1.00 96.19 196 ASP A C 1
ATOM 1517 O O . ASP A 1 196 ? -7.361 -11.315 -10.381 1.00 96.19 196 ASP A O 1
ATOM 1521 N N . ALA A 1 197 ? -6.374 -11.967 -8.475 1.00 94.50 197 ALA A N 1
ATOM 1522 C CA . ALA A 1 197 ? -6.790 -10.801 -7.701 1.00 94.50 197 ALA A CA 1
ATOM 1523 C C . ALA A 1 197 ? -5.975 -9.559 -8.085 1.00 94.50 197 ALA A C 1
ATOM 1525 O O . ALA A 1 197 ? -6.538 -8.476 -8.200 1.00 94.50 197 ALA A O 1
ATOM 1526 N N . ILE A 1 198 ? -4.672 -9.733 -8.326 1.00 95.88 198 ILE A N 1
ATOM 1527 C CA . ILE A 1 198 ? -3.789 -8.672 -8.820 1.00 95.88 198 ILE A CA 1
ATOM 1528 C C . ILE A 1 198 ? -4.234 -8.238 -10.221 1.00 95.88 198 ILE A C 1
ATOM 1530 O O . ILE A 1 198 ? -4.453 -7.052 -10.442 1.00 95.88 198 ILE A O 1
ATOM 1534 N N . ALA A 1 199 ? -4.457 -9.185 -11.136 1.00 94.56 199 ALA A N 1
ATOM 1535 C CA . ALA A 1 199 ? -4.887 -8.903 -12.505 1.00 94.56 199 ALA A CA 1
ATOM 1536 C C . ALA A 1 199 ? -6.226 -8.151 -12.566 1.00 94.56 199 ALA A C 1
ATOM 1538 O O . ALA A 1 199 ? -6.400 -7.268 -13.401 1.00 94.56 199 ALA A O 1
ATOM 1539 N N . GLU A 1 200 ? -7.171 -8.468 -11.677 1.00 94.31 200 GLU A N 1
ATOM 1540 C CA . GLU A 1 200 ? -8.434 -7.729 -11.607 1.00 94.31 200 GLU A CA 1
ATOM 1541 C C . GLU A 1 200 ? -8.228 -6.279 -11.157 1.00 94.31 200 GLU A C 1
ATOM 1543 O O . GLU A 1 200 ? -8.855 -5.377 -11.707 1.00 94.31 200 GLU A O 1
ATOM 1548 N N . THR A 1 201 ? -7.324 -6.037 -10.207 1.00 94.12 201 THR A N 1
ATOM 1549 C CA . THR A 1 201 ? -6.970 -4.673 -9.797 1.00 94.12 201 THR A CA 1
ATOM 1550 C C . THR A 1 201 ? -6.270 -3.904 -10.917 1.00 94.12 201 THR A C 1
ATOM 1552 O O . THR A 1 201 ? -6.610 -2.749 -11.148 1.00 94.12 201 THR A O 1
ATOM 1555 N N . LEU A 1 202 ? -5.351 -4.531 -11.655 1.00 93.25 202 LEU A N 1
ATOM 1556 C CA . LEU A 1 202 ? -4.661 -3.882 -12.779 1.00 93.25 202 LEU A CA 1
ATOM 1557 C C . LEU A 1 202 ? -5.647 -3.418 -13.860 1.00 93.25 202 LEU A C 1
ATOM 1559 O O . LEU A 1 202 ? -5.595 -2.270 -14.293 1.00 93.25 202 LEU A O 1
ATOM 1563 N N . ARG A 1 203 ? -6.648 -4.244 -14.188 1.00 91.81 203 ARG A N 1
ATOM 1564 C CA . ARG A 1 203 ? -7.737 -3.856 -15.103 1.00 91.81 203 ARG A CA 1
ATOM 1565 C C . ARG A 1 203 ? -8.543 -2.650 -14.620 1.00 91.81 203 ARG A C 1
ATOM 1567 O O . ARG A 1 203 ? -9.141 -1.946 -15.434 1.00 91.81 203 ARG A O 1
ATOM 1574 N N . LEU A 1 204 ? -8.637 -2.426 -13.305 1.00 90.56 204 LEU A N 1
ATOM 1575 C CA . LEU A 1 204 ? -9.300 -1.233 -12.769 1.00 90.56 204 LEU A CA 1
ATOM 1576 C C . LEU A 1 204 ? -8.486 0.030 -13.044 1.00 90.56 204 LEU A C 1
ATOM 1578 O O . LEU A 1 204 ? -9.094 1.071 -13.294 1.00 90.56 204 LEU A O 1
ATOM 1582 N N . PHE A 1 205 ? -7.157 -0.066 -13.013 1.00 90.81 205 PHE A N 1
ATOM 1583 C CA . PHE A 1 205 ? -6.275 1.040 -13.375 1.00 90.81 205 PHE A CA 1
ATOM 1584 C C . PHE A 1 205 ? -6.376 1.336 -14.877 1.00 90.81 205 PHE A C 1
ATOM 1586 O O . PHE A 1 205 ? -6.646 2.470 -15.257 1.00 90.81 205 PHE A O 1
ATOM 1593 N N . GLU A 1 206 ? -6.332 0.304 -15.723 1.00 87.00 206 GLU A N 1
ATOM 1594 C CA . GLU A 1 206 ? -6.458 0.440 -17.184 1.00 87.00 206 GLU A CA 1
ATOM 1595 C C . GLU A 1 206 ? -7.799 1.055 -17.624 1.00 87.00 206 GLU A C 1
ATOM 1597 O O . GLU A 1 206 ? -7.841 1.908 -18.507 1.00 87.00 206 GLU A O 1
ATOM 1602 N N . ARG A 1 207 ? -8.921 0.680 -16.989 1.00 80.56 207 ARG A N 1
ATOM 1603 C CA . ARG A 1 207 ? -10.259 1.177 -17.372 1.00 80.56 207 ARG A CA 1
ATOM 1604 C C . ARG A 1 207 ? -10.394 2.703 -17.261 1.00 80.56 207 ARG A C 1
ATOM 1606 O O . ARG A 1 207 ? -11.261 3.283 -17.914 1.00 80.56 207 ARG A O 1
ATOM 1613 N N . ARG A 1 208 ? -9.598 3.373 -16.421 1.00 67.81 208 ARG A N 1
ATOM 1614 C CA . ARG A 1 208 ? -9.636 4.841 -16.292 1.00 67.81 208 ARG A CA 1
ATOM 1615 C C . ARG A 1 208 ? -9.119 5.550 -17.543 1.00 67.81 208 ARG A C 1
ATOM 1617 O O . ARG A 1 208 ? -9.704 6.568 -17.909 1.00 67.81 208 ARG A O 1
ATOM 1624 N N . ARG A 1 209 ? -8.137 4.957 -18.222 1.00 57.56 209 ARG A N 1
ATOM 1625 C CA . ARG A 1 209 ? -7.552 5.466 -19.467 1.00 57.56 209 ARG A CA 1
ATOM 1626 C C . ARG A 1 209 ? -8.572 5.570 -20.604 1.00 57.56 209 ARG A C 1
ATOM 1628 O O . ARG A 1 209 ? -8.472 6.438 -21.460 1.00 57.56 209 ARG A O 1
ATOM 1635 N N . GLU A 1 210 ? -9.581 4.699 -20.613 1.00 56.03 210 GLU A N 1
ATOM 1636 C CA . GLU A 1 210 ? -10.559 4.608 -21.705 1.00 56.03 210 GLU A CA 1
ATOM 1637 C C . GLU A 1 210 ? -11.647 5.699 -21.688 1.00 56.03 210 GLU A C 1
ATOM 1639 O O . GLU A 1 210 ? -12.523 5.677 -22.556 1.00 56.03 210 GLU A O 1
ATOM 1644 N N . VAL A 1 211 ? -11.646 6.655 -20.743 1.00 51.16 211 VAL A N 1
ATOM 1645 C CA . VAL A 1 211 ? -12.571 7.802 -20.817 1.00 51.16 211 VAL A CA 1
ATOM 1646 C C . VAL A 1 211 ? -12.136 8.684 -21.992 1.00 51.16 211 VAL A C 1
ATOM 1648 O O . VAL A 1 211 ? -11.107 9.347 -21.896 1.00 51.16 211 VAL A O 1
ATOM 1651 N N . PRO A 1 212 ? -12.883 8.725 -23.110 1.00 46.50 212 PRO A N 1
ATOM 1652 C CA . PRO A 1 212 ? -12.433 9.455 -24.277 1.00 46.50 212 PRO A CA 1
ATOM 1653 C C . PRO A 1 212 ? -12.602 10.952 -24.029 1.00 46.50 212 PRO A C 1
ATOM 1655 O O . PRO A 1 212 ? -13.701 11.397 -23.685 1.00 46.50 212 PRO A O 1
ATOM 1658 N N . ASP A 1 213 ? -11.564 11.725 -24.343 1.00 44.31 213 ASP A N 1
ATOM 1659 C CA . ASP A 1 213 ? -11.621 13.148 -24.706 1.00 44.31 213 ASP A CA 1
ATOM 1660 C C . ASP A 1 213 ? -12.464 13.349 -25.983 1.00 44.31 213 ASP A C 1
ATOM 1662 O O . ASP A 1 213 ? -12.016 13.849 -27.016 1.00 44.31 213 ASP A O 1
ATOM 1666 N N . SER A 1 214 ? -13.721 12.915 -25.962 1.00 40.25 214 SER A N 1
ATOM 1667 C CA . SER A 1 214 ? -14.704 13.350 -26.941 1.00 40.25 214 SER A CA 1
ATOM 1668 C C . SER A 1 214 ? -15.309 14.648 -26.419 1.00 40.25 214 SER A C 1
ATOM 1670 O O . SER A 1 214 ? -16.097 14.600 -25.470 1.00 40.25 214 SER A O 1
ATOM 1672 N N . PRO A 1 215 ? -14.975 15.815 -27.002 1.00 44.41 215 PRO A N 1
ATOM 1673 C CA . PRO A 1 215 ? -15.715 17.024 -26.692 1.00 44.41 215 PRO A CA 1
ATOM 1674 C C . PRO A 1 215 ? -17.198 16.782 -27.010 1.00 44.41 215 PRO A C 1
ATOM 1676 O O . PRO A 1 215 ? -17.506 16.080 -27.982 1.00 44.41 215 PRO A O 1
ATOM 1679 N N . PRO A 1 216 ? -18.133 17.351 -26.231 1.00 44.06 216 PRO A N 1
ATOM 1680 C CA . PRO A 1 216 ? -19.540 17.309 -26.583 1.00 44.06 216 PRO A CA 1
ATOM 1681 C C . PRO A 1 216 ? -19.712 18.042 -27.917 1.00 44.06 216 PRO A C 1
ATOM 1683 O O . PRO A 1 216 ? -19.701 19.270 -27.984 1.00 44.06 216 PRO A O 1
ATOM 1686 N N . ASN A 1 217 ? -19.847 17.279 -29.000 1.00 46.00 217 ASN A N 1
ATOM 1687 C CA . ASN A 1 217 ? -20.315 17.771 -30.288 1.00 46.00 217 ASN A CA 1
ATOM 1688 C C . ASN A 1 217 ? -21.821 18.054 -30.183 1.00 46.00 217 ASN A C 1
ATOM 1690 O O . ASN A 1 217 ? -22.630 17.389 -30.814 1.00 46.00 217 ASN A O 1
ATOM 1694 N N . ASP A 1 218 ? -22.173 19.066 -29.396 1.00 48.81 218 ASP A N 1
ATOM 1695 C CA . ASP A 1 218 ? -23.473 19.732 -29.428 1.00 48.81 218 ASP A CA 1
ATOM 1696 C C . ASP A 1 218 ? -23.242 21.198 -29.804 1.00 48.81 218 ASP A C 1
ATOM 1698 O O . ASP A 1 218 ? -23.507 22.133 -29.050 1.00 48.81 218 ASP A O 1
ATOM 1702 N N . VAL A 1 219 ? -22.728 21.419 -31.018 1.00 49.03 219 VAL A N 1
ATOM 1703 C CA . VAL A 1 219 ? -22.952 22.698 -31.698 1.00 49.03 219 VAL A CA 1
ATOM 1704 C C . VAL A 1 219 ? -24.326 22.599 -32.347 1.00 49.03 219 VAL A C 1
ATOM 1706 O O . VAL A 1 219 ? -24.468 22.278 -33.529 1.00 49.03 219 VAL A O 1
ATOM 1709 N N . GLU A 1 220 ? -25.356 22.843 -31.539 1.00 44.88 220 GLU A N 1
ATOM 1710 C CA . GLU A 1 220 ? -26.695 23.132 -32.032 1.00 44.88 220 GLU A CA 1
ATOM 1711 C C . GLU A 1 220 ? -26.592 24.383 -32.915 1.00 44.88 220 GLU A C 1
ATOM 1713 O O . GLU A 1 220 ? -26.354 25.503 -32.457 1.00 44.88 220 GLU A O 1
ATOM 1718 N N . LEU A 1 221 ? -26.689 24.174 -34.226 1.00 46.56 221 LEU A N 1
ATOM 1719 C CA . LEU A 1 221 ? -26.662 25.228 -35.226 1.00 46.56 221 LEU A CA 1
ATOM 1720 C C . LEU A 1 221 ? -27.931 26.080 -35.057 1.00 46.56 221 LEU A C 1
ATOM 1722 O O . LEU A 1 221 ? -28.979 25.783 -35.635 1.00 46.56 221 LEU A O 1
ATOM 1726 N N . VAL A 1 222 ? -27.849 27.126 -34.233 1.00 42.59 222 VAL A N 1
ATOM 1727 C CA . VAL A 1 222 ? -28.916 28.114 -34.048 1.00 42.59 222 VAL A CA 1
ATOM 1728 C C . VAL A 1 222 ? -29.267 28.705 -35.414 1.00 42.59 222 VAL A C 1
ATOM 1730 O O . VAL A 1 222 ? -28.489 29.460 -35.995 1.00 42.59 222 VAL A O 1
ATOM 1733 N N . LYS A 1 223 ? -30.448 28.362 -35.943 1.00 45.12 223 LYS A N 1
ATOM 1734 C CA . LYS A 1 223 ? -31.063 29.073 -37.071 1.00 45.12 223 LYS A CA 1
ATOM 1735 C C . LYS A 1 223 ? -31.614 30.405 -36.556 1.00 45.12 223 LYS A C 1
ATOM 1737 O O . LYS A 1 223 ? -32.556 30.376 -35.763 1.00 45.12 223 LYS A O 1
ATOM 1742 N N . PRO A 1 224 ? -31.116 31.562 -37.016 1.00 50.22 224 PRO A N 1
ATOM 1743 C CA . PRO A 1 224 ? -31.745 32.831 -36.720 1.00 50.22 224 PRO A CA 1
ATOM 1744 C C . PRO A 1 224 ? -32.736 33.131 -37.845 1.00 50.22 224 PRO A C 1
ATOM 1746 O O . PRO A 1 224 ? -32.323 33.582 -38.905 1.00 50.22 224 PRO A O 1
ATOM 1749 N N . ASP A 1 225 ? -34.025 32.847 -37.648 1.00 48.69 225 ASP A N 1
ATOM 1750 C CA . ASP A 1 225 ? -35.064 33.684 -38.262 1.00 48.69 225 ASP A CA 1
ATOM 1751 C C . ASP A 1 225 ? -36.466 33.363 -37.740 1.00 48.69 225 ASP A C 1
ATOM 1753 O O . ASP A 1 225 ? -37.096 32.378 -38.130 1.00 48.69 225 ASP A O 1
ATOM 1757 N N . ARG A 1 226 ? -36.944 34.238 -36.853 1.00 45.22 226 ARG A N 1
ATOM 1758 C CA . ARG A 1 226 ? -38.317 34.764 -36.788 1.00 45.22 226 ARG A CA 1
ATOM 1759 C C . ARG A 1 226 ? -38.411 35.655 -35.554 1.00 45.22 226 ARG A C 1
ATOM 1761 O O . ARG A 1 226 ? -38.801 35.212 -34.482 1.00 45.22 226 ARG A O 1
ATOM 1768 N N . MET A 1 227 ? -38.001 36.914 -35.706 1.00 45.28 227 MET A N 1
ATOM 1769 C CA . MET A 1 227 ? -38.448 37.961 -34.790 1.00 45.28 227 MET A CA 1
ATOM 1770 C C . MET A 1 227 ? -39.864 38.377 -35.184 1.00 45.28 227 MET A C 1
ATOM 1772 O O . MET A 1 227 ? -40.137 38.706 -36.340 1.00 45.28 227 MET A O 1
ATOM 1776 N N . ASP A 1 228 ? -40.748 38.309 -34.197 1.00 50.06 228 ASP A N 1
ATOM 1777 C CA . ASP A 1 228 ? -42.165 38.612 -34.288 1.00 50.06 228 ASP A CA 1
ATOM 1778 C C . ASP A 1 228 ? -42.430 40.093 -34.586 1.00 50.06 228 ASP A C 1
ATOM 1780 O O . ASP A 1 228 ? -41.937 40.999 -33.912 1.00 50.06 228 ASP A O 1
ATOM 1784 N N . PHE A 1 229 ? -43.303 40.334 -35.564 1.00 50.88 229 PHE A N 1
ATOM 1785 C CA . PHE A 1 229 ? -44.045 41.582 -35.676 1.00 50.88 229 PHE A CA 1
ATOM 1786 C C . PHE A 1 229 ? -45.234 41.520 -34.716 1.00 50.88 229 PHE A C 1
ATOM 1788 O O . PHE A 1 229 ? -46.248 40.895 -35.018 1.00 50.88 229 PHE A O 1
ATOM 1795 N N . ALA A 1 230 ? -45.146 42.217 -33.588 1.00 48.47 230 ALA A N 1
ATOM 1796 C CA . ALA A 1 230 ? -46.327 42.592 -32.821 1.00 48.47 230 ALA A CA 1
ATOM 1797 C C . ALA A 1 230 ? -46.168 44.025 -32.315 1.00 48.47 230 ALA A C 1
ATOM 1799 O O . ALA A 1 230 ? -45.646 44.299 -31.237 1.00 48.47 230 ALA A O 1
ATOM 1800 N N . SER A 1 231 ? -46.624 44.954 -33.150 1.00 47.25 231 SER A N 1
ATOM 1801 C CA . SER A 1 231 ? -46.938 46.320 -32.761 1.00 47.25 231 SER A CA 1
ATOM 1802 C C . SER A 1 231 ? -48.038 46.293 -31.699 1.00 47.25 231 SER A C 1
ATOM 1804 O O . SER A 1 231 ? -49.150 45.853 -31.984 1.00 47.25 231 SER A O 1
ATOM 1806 N N . ILE A 1 232 ? -47.756 46.793 -30.497 1.00 48.94 232 ILE A N 1
ATOM 1807 C CA . ILE A 1 232 ? -48.801 47.167 -29.542 1.00 48.94 232 ILE A CA 1
ATOM 1808 C C . ILE A 1 232 ? -48.945 48.683 -29.601 1.00 48.94 232 ILE A C 1
ATOM 1810 O O . ILE A 1 232 ? -48.056 49.438 -29.218 1.00 48.94 232 ILE A O 1
ATOM 1814 N N . ASN A 1 233 ? -50.083 49.089 -30.149 1.00 42.78 233 ASN A N 1
ATOM 1815 C CA . ASN A 1 233 ? -50.591 50.446 -30.213 1.00 42.78 233 ASN A CA 1
ATOM 1816 C C . ASN A 1 233 ? -51.665 50.595 -29.123 1.00 42.78 233 ASN A C 1
ATOM 1818 O O . ASN A 1 233 ? -52.541 49.735 -29.082 1.00 42.78 233 ASN A O 1
ATOM 1822 N N . VAL A 1 234 ? -51.651 51.729 -28.399 1.00 43.59 234 VAL A N 1
ATOM 1823 C CA . VAL A 1 234 ? -52.835 52.436 -27.839 1.00 43.59 234 VAL A CA 1
ATOM 1824 C C . VAL A 1 234 ? -53.545 51.688 -26.677 1.00 43.59 234 VAL A C 1
ATOM 1826 O O . VAL A 1 234 ? -53.890 50.523 -26.808 1.00 43.59 234 VAL A O 1
ATOM 1829 N N . LEU A 1 235 ? -53.814 52.239 -25.487 1.00 44.22 235 LEU A N 1
ATOM 1830 C CA . LEU A 1 235 ? -54.172 53.588 -25.023 1.00 44.22 235 LEU A CA 1
ATOM 1831 C C . LEU A 1 235 ? -53.806 53.705 -23.530 1.00 44.22 235 LEU A C 1
ATOM 1833 O O . LEU A 1 235 ? -53.943 52.675 -22.830 1.00 44.22 235 LEU A O 1
#

Nearest PDB structures (foldseek):
  7nvu-assembly1_M  TM=5.697E-01  e=3.911E-01  Homo sapiens
  8s52-assembly1_M  TM=5.736E-01  e=6.032E-01  Homo sapiens
  8s51-assembly1_M  TM=6.144E-01  e=8.052E-01  Homo sapiens

=== Feature glossary ===
Key to the feature types in this record:

pLDDT. pLDDT is the predicted lDDT-Cα score: AlphaFold's confidence that the local environment of each residue (all inter-atomic distances within 15 Å) is correctly placed. It is a per-residue number between 0 and 100, with higher meaning more reliable.

Radius of gyration, Cα contacts, bounding box. The geometric summary reports three shape descriptors. Rg (radius of gyration) measures how spread out the Cα atoms are about their centre of mass; compact globular proteins have small Rg, elongated or unfolded ones large. Cα contacts (<8 Å, |i−j|>4) count long-range residue pairs in spatial proximity — high for tightly packed folds, near zero for rods or random coil. The bounding-box extents give the protein's footprint along x, y, z in Å.

Backbone torsions (φ/ψ). Backbone dihedral angles. Every residue except chain termini has a φ (preceding-C → N → Cα → C) and a ψ (N → Cα → C → next-N). They are reported in degrees following the IUPAC sign convention. Secondary structure is essentially a statement about which (φ, ψ) basin each residue occupies.

Contact-map, Ramachandran, and PAE plots. Plot images: a contact map (which residues are close in 3D, as an N×N binary image), a Ramachandran scatter (backbone torsion angles, revealing secondary-structure composition at a glance), and — for AlphaFold structures — a PAE heatmap (pairwise prediction confidence).

Predicted aligned error. Predicted Aligned Error (PAE) is an AlphaFold confidence matrix: entry (i, j) is the expected error in the position of residue j, in ångströms, when the prediction is superimposed on the true structure at residue i. Low PAE within a block of residues means that block is internally rigid and well-predicted; high PAE between two blocks means their relative placement is uncertain even if each block individually is confident.

Secondary structure (3-state, P-SEA). Three-state secondary structure (P-SEA) collapses the eight DSSP classes into helix (a), strand (b), and coil (c). P-SEA assigns these from Cα geometry alone — distances and angles — without requiring backbone oxygens, so it works on any Cα trace.

Solvent-accessible surface area. Solvent-accessible surface area (SASA) is the area in Å² traced out by the centre of a 1.4 Å probe sphere (a water molecule) rolled over the protein's van der Waals surface (Shrake–Rupley / Lee–Richards construction). Buried residues have near-zero SASA; fully exposed residues can exceed 200 Å². The total SASA scales roughly with the number of surface residues.

Foldseek 3Di. The Foldseek 3Di string encodes local tertiary geometry as a 20-letter alphabet — one character per residue — derived from the relative positions of nearby Cα atoms. Unlike the amino-acid sequence, 3Di is a direct function of the 3D structure, so two proteins with the same fold have similar 3Di strings even at low sequence identity.

B-factor. For experimental (PDB) structures, the B-factor (temperature factor) quantifies the positional spread of each atom in the crystal — a combination of thermal vibration and static disorder — in units of Å². High B-factors mark flexible loops or poorly resolved regions; low B-factors mark the rigid, well-ordered core.

mmCIF coordinates. The mmCIF block holds the 3D Cartesian coordinates of each backbone atom (N, Cα, C, O) in ångströms. mmCIF is the PDB's canonical archive format — a tagged-loop text representation of the atomic model.

InterPro / GO / CATH / organism. Functional annotations link the protein to curated databases. InterPro entries identify conserved domains and families by matching the sequence against member-database signatures (Pfam, PROSITE, CDD, …). Gene Ontology (GO) terms describe molecular function, biological process, and cellular component in a controlled vocabulary. CATH places the structure in a hierarchical fold classification (Class/Architecture/Topology/Homologous-superfamily). The organism is the source species.

Rendered structure images. Structure images are PyMOL renders from six orthogonal camera directions. Cartoon representation draws helices as coils and strands as arrows; sticks shows the backbone as bonds; surface shows the solvent-excluded envelope. Rainbow coloring maps sequence position to hue (blue→red, N→C); chain coloring assigns a distinct color per polypeptide.

Sequence. This is the polypeptide sequence — one letter per residue, N-terminus first. Length ranges from a few dozen residues for small domains to over a thousand for large multi-domain proteins.

Secondary structure (8-state, DSSP). The SS8 string is DSSP's per-residue secondary-structure call. α-helix (H) means an i→i+4 H-bond ladder; β-strand (E) means the residue participates in a β-sheet; 3₁₀ (G) and π (I) are tighter and wider helices; T/S are turns/bends; '-' is loop.

Nearest PDB structures. Structural nearest neighbors (via Foldseek easy-search vs the PDB). Reported per hit: target PDB id, E-value, and alignment TM-score. A TM-score above ~0.5 is the conventional threshold for 'same fold'.